Protein AF-0000000076350246 (afdb_homodimer)

Secondary structure (DSSP, 8-state):
-PPP-------------------PPPP--SSSGGG-HHHHHHHHHHHHHHHHHHHHH-BTTB-HHHHHTTGGGGIIIIISS-GGGHHHHHHHHHHHHHHHTT----STTSHHHHHHHHHHHTS-HHHHHHHHHHHHHHHHHT---------------------/-PPP-------------------PPPP--SSSGGG-HHHHHHHHHHHHHHHHHHHHH-BTTB-HHHHHTTGGGGIIIIISS-GGGHHHHHHHHHHHHHHHTT----STTSHHHHHHHHHHHTS-HHHHHHHHHHHHHHHHHT---------------------

pLDDT: mean 82.85, std 21.02, range [36.75, 98.69]

Radius of gyration: 28.9 Å; Cα contacts (8 Å, |Δi|>4): 377; chains: 2; bounding box: 87×103×102 Å

Organism: Streptomyces venezuelae (NCBI:txid54571)

Sequence (326 aa):
MPPPRWLPSHRRPPPPVTPVQAPPRPPGPNGFWLTDPDFRDRLHRATLTLLDIVEDCLNDEVPLTELLDGARDHAEHLLGIPSTYGILAEAEAAAQIVQAAGLDAGSPFGLAVAQGLAGIEQLPVEQQQQLVRGAARRYAVTAPSRSTNPPAAPARPAPRRSRMPPPRWLPSHRRPPPPVTPVQAPPRPPGPNGFWLTDPDFRDRLHRATLTLLDIVEDCLNDEVPLTELLDGARDHAEHLLGIPSTYGILAEAEAAAQIVQAAGLDAGSPFGLAVAQGLAGIEQLPVEQQQQLVRGAARRYAVTAPSRSTNPPAAPARPAPRRSR

Nearest PDB structures (foldseek):
  7cl8-assembly1_A  TM=2.845E-01  e=4.032E+00  Streptomyces avermitilis MA-4680 = NBRC 14893
  5msj-assembly4_Z  TM=1.979E-01  e=6.992E+00  Mus musculus

Solvent-accessible surface area (backbone atoms only — not comparable to full-atom values): 18766 Å² total; per-residue (Å²): 132,79,79,79,84,79,78,80,78,76,72,69,73,75,73,78,75,70,72,76,69,71,76,75,77,35,73,73,52,69,72,49,48,64,70,16,66,70,44,32,49,47,48,52,50,23,21,44,52,49,33,52,50,43,39,73,61,53,42,92,88,41,54,67,64,60,59,46,47,61,48,28,81,38,9,44,82,74,37,58,32,37,57,68,53,17,48,55,31,38,33,48,37,51,30,38,32,27,34,49,72,73,43,76,27,79,52,71,61,26,57,49,28,32,52,37,48,56,56,46,66,71,44,58,55,70,59,41,39,48,28,30,50,47,18,38,55,53,52,66,70,66,51,64,70,68,75,73,63,70,73,77,73,76,79,74,77,75,81,76,78,78,131,130,81,79,79,81,78,77,80,78,74,71,71,73,75,74,78,75,70,73,77,68,70,76,74,76,36,73,73,50,69,73,49,50,65,69,18,67,69,42,32,49,47,46,51,48,24,22,46,52,48,32,52,51,41,40,71,62,52,42,92,88,40,52,66,63,59,59,48,46,63,46,28,82,37,10,43,83,74,37,59,32,37,57,69,52,15,49,55,30,38,32,49,38,52,30,38,33,26,35,49,71,74,43,77,28,79,50,71,60,27,55,49,29,33,51,36,49,56,56,46,66,72,43,59,56,72,58,40,39,50,27,31,50,46,18,38,57,54,53,64,70,64,51,63,69,67,75,72,62,69,72,76,72,76,76,74,77,74,79,74,79,79,128

Foldseek 3Di:
DPDPDDDPPPPPDPDPPPPPPDPDFFDAADPDQVPRLVNLLLLLQLLLQLLVVLLVPQDPVAFSVNSLPCQLVCCRPRSVYHSVCSVVSSLVLLQLLLVLVVFHSPDSPDPSSVVSSVVLRPDHRVSSSVSSVSSSVVSVVVRPDPPVPPPDDPDDPPPPPDD/DDPDDPPPPPPPDPDPPPPPPDPDFQDAADPDQVPRLVNVLLLLQLLLQLLVVLLVPQDPVAFSVNSLPCQLVCCRPRSVYHSVCSVVSSLVLLQLLLVLVVFHSPDSPDPSSVVSSVVLRVDHRVVSSVSSVSSSVVSVVVRPPPPVPPPPDPDPDDPPPDD

Structure (mmCIF, N/CA/C/O backbone):
data_AF-0000000076350246-model_v1
#
loop_
_entity.id
_entity.type
_entity.pdbx_description
1 polymer 'Uncharacterized protein'
#
loop_
_atom_site.group_PDB
_atom_site.id
_atom_site.type_symbol
_atom_site.label_atom_id
_atom_site.label_alt_id
_atom_site.label_comp_id
_atom_site.label_asym_id
_atom_site.label_entity_id
_atom_site.label_seq_id
_atom_site.pdbx_PDB_ins_code
_atom_site.Cartn_x
_atom_site.Cartn_y
_atom_site.Cartn_z
_atom_site.occupancy
_atom_site.B_iso_or_equiv
_atom_site.auth_seq_id
_atom_site.auth_comp_id
_atom_site.auth_asym_id
_atom_site.auth_atom_id
_atom_site.pdbx_PDB_model_num
ATOM 1 N N . MET A 1 1 ? -15.258 -1.836 -83.5 1 37.75 1 MET A N 1
ATOM 2 C CA . MET A 1 1 ? -15.914 -1.108 -82.438 1 37.75 1 MET A CA 1
ATOM 3 C C . MET A 1 1 ? -15.055 -1.13 -81.188 1 37.75 1 MET A C 1
ATOM 5 O O . MET A 1 1 ? -14.594 -2.189 -80.75 1 37.75 1 MET A O 1
ATOM 9 N N . PRO A 1 2 ? -14.289 -0.026 -80.875 1 48.81 2 PRO A N 1
ATOM 10 C CA . PRO A 1 2 ? -13.281 -0.004 -79.812 1 48.81 2 PRO A CA 1
ATOM 11 C C . PRO A 1 2 ? -13.867 -0.273 -78.438 1 48.81 2 PRO A C 1
ATOM 13 O O . PRO A 1 2 ? -15.062 -0.044 -78.25 1 48.81 2 PRO A O 1
ATOM 16 N N . PRO A 1 3 ? -13.266 -1.25 -77.688 1 48.53 3 PRO A N 1
ATOM 17 C CA . PRO A 1 3 ? -13.828 -1.656 -76.438 1 48.53 3 PRO A CA 1
ATOM 18 C C . PRO A 1 3 ? -14.109 -0.47 -75.5 1 48.53 3 PRO A C 1
ATOM 20 O O . PRO A 1 3 ? -13.492 0.586 -75.625 1 48.53 3 PRO A O 1
ATOM 23 N N . PRO A 1 4 ? -15.352 -0.328 -74.938 1 42.03 4 PRO A N 1
ATOM 24 C CA . PRO A 1 4 ? -15.742 0.78 -74.062 1 42.03 4 PRO A CA 1
ATOM 25 C C . PRO A 1 4 ? -14.766 0.997 -72.875 1 42.03 4 PRO A C 1
ATOM 27 O O . PRO A 1 4 ? -14.062 0.067 -72.5 1 42.03 4 PRO A O 1
ATOM 30 N N . ARG A 1 5 ? -14.281 2.26 -72.688 1 41.31 5 ARG A N 1
ATOM 31 C CA . ARG A 1 5 ? -13.461 2.797 -71.625 1 41.31 5 ARG A CA 1
ATOM 32 C C . ARG A 1 5 ? -13.992 2.361 -70.25 1 41.31 5 ARG A C 1
ATOM 34 O O . ARG A 1 5 ? -15.172 2.551 -69.938 1 41.31 5 ARG A O 1
ATOM 41 N N . TRP A 1 6 ? -13.391 1.317 -69.562 1 36.75 6 TRP A N 1
ATOM 42 C CA . TRP A 1 6 ? -13.594 0.72 -68.25 1 36.75 6 TRP A CA 1
ATOM 43 C C . TRP A 1 6 ? -13.852 1.794 -67.188 1 36.75 6 TRP A C 1
ATOM 45 O O . TRP A 1 6 ? -13.328 2.908 -67.312 1 36.75 6 TRP A O 1
ATOM 55 N N . LEU A 1 7 ? -15.039 1.806 -66.438 1 45.5 7 LEU A N 1
ATOM 56 C CA . LEU A 1 7 ? -15.586 2.574 -65.312 1 45.5 7 LEU A CA 1
ATOM 57 C C . LEU A 1 7 ? -14.523 2.807 -64.25 1 45.5 7 LEU A C 1
ATOM 59 O O . LEU A 1 7 ? -13.805 1.88 -63.875 1 45.5 7 LEU A O 1
ATOM 63 N N . PRO A 1 8 ? -13.992 4.062 -64.062 1 43.34 8 PRO A N 1
ATOM 64 C CA . PRO A 1 8 ? -13.078 4.383 -62.938 1 43.34 8 PRO A CA 1
ATOM 65 C C . PRO A 1 8 ? -13.586 3.891 -61.594 1 43.34 8 PRO A C 1
ATOM 67 O O . PRO A 1 8 ? -14.781 4 -61.281 1 43.34 8 PRO A O 1
ATOM 70 N N . SER A 1 9 ? -13.211 2.676 -61.094 1 42.56 9 SER A N 1
ATOM 71 C CA . SER A 1 9 ? -13.469 2.25 -59.719 1 42.56 9 SER A CA 1
ATOM 72 C C . SER A 1 9 ? -13.172 3.369 -58.75 1 42.56 9 SER A C 1
ATOM 74 O O . SER A 1 9 ? -12.008 3.725 -58.531 1 42.56 9 SER A O 1
ATOM 76 N N . HIS A 1 10 ? -13.969 4.434 -58.656 1 42.75 10 HIS A N 1
ATOM 77 C CA . HIS A 1 10 ? -13.805 5.324 -57.5 1 42.75 10 HIS A CA 1
ATOM 78 C C . HIS A 1 10 ? -13.758 4.539 -56.188 1 42.75 10 HIS A C 1
ATOM 80 O O . HIS A 1 10 ? -14.781 4.07 -55.719 1 42.75 10 HIS A O 1
ATOM 86 N N . ARG A 1 11 ? -12.742 3.799 -55.969 1 47.12 11 ARG A N 1
ATOM 87 C CA . ARG A 1 11 ? -12.539 3.271 -54.625 1 47.12 11 ARG A CA 1
ATOM 88 C C . ARG A 1 11 ? -12.703 4.367 -53.562 1 47.12 11 ARG A C 1
ATOM 90 O O . ARG A 1 11 ? -11.953 5.344 -53.562 1 47.12 11 ARG A O 1
ATOM 97 N N . ARG A 1 12 ? -13.93 4.605 -53.125 1 49.94 12 ARG A N 1
ATOM 98 C CA . ARG A 1 12 ? -14.133 5.492 -52 1 49.94 12 ARG A CA 1
ATOM 99 C C . ARG A 1 12 ? -13.156 5.16 -50.875 1 49.94 12 ARG A C 1
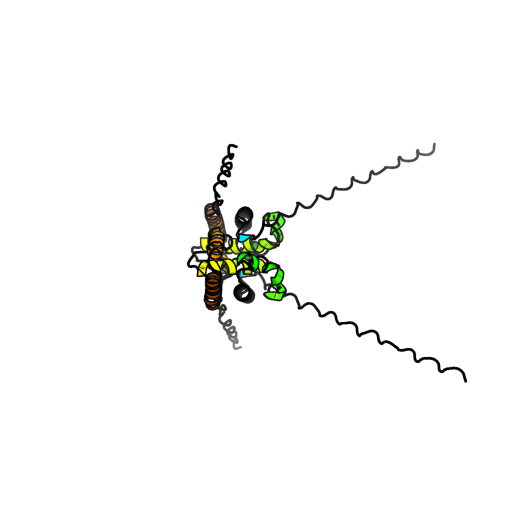ATOM 101 O O . ARG A 1 12 ? -12.969 3.988 -50.531 1 49.94 12 ARG A O 1
ATOM 108 N N . PRO A 1 13 ? -12.18 6.062 -50.594 1 54.38 13 PRO A N 1
ATOM 109 C CA . PRO A 1 13 ? -11.312 5.805 -49.438 1 54.38 13 PRO A CA 1
ATOM 110 C C . PRO A 1 13 ? -12.094 5.348 -48.188 1 54.38 13 PRO A C 1
ATOM 112 O O . PRO A 1 13 ? -13.258 5.715 -48.031 1 54.38 13 PRO A O 1
ATOM 115 N N . PRO A 1 14 ? -11.797 4.129 -47.656 1 58.03 14 PRO A N 1
ATOM 116 C CA . PRO A 1 14 ? -12.5 3.727 -46.406 1 58.03 14 PRO A CA 1
ATOM 117 C C . PRO A 1 14 ? -12.711 4.891 -45.469 1 58.03 14 PRO A C 1
ATOM 119 O O . PRO A 1 14 ? -11.938 5.855 -45.469 1 58.03 14 PRO A O 1
ATOM 122 N N . PRO A 1 15 ? -13.977 5.129 -45.062 1 57.47 15 PRO A N 1
ATOM 123 C CA . PRO A 1 15 ? -14.172 6.195 -44.062 1 57.47 15 PRO A CA 1
ATOM 124 C C . PRO A 1 15 ? -13.109 6.191 -42.969 1 57.47 15 PRO A C 1
ATOM 126 O O . PRO A 1 15 ? -12.539 5.141 -42.688 1 57.47 15 PRO A O 1
ATOM 129 N N . PRO A 1 16 ? -12.516 7.332 -42.688 1 52.81 16 PRO A N 1
ATOM 130 C CA . PRO A 1 16 ? -11.508 7.363 -41.625 1 52.81 16 PRO A CA 1
ATOM 131 C C . PRO A 1 16 ? -11.953 6.605 -40.375 1 52.81 16 PRO A C 1
ATOM 133 O O . PRO A 1 16 ? -13.141 6.617 -40.031 1 52.81 16 PRO A O 1
ATOM 136 N N . VAL A 1 17 ? -11.383 5.5 -40.125 1 53.88 17 VAL A N 1
ATOM 137 C CA . VAL A 1 17 ? -11.641 4.844 -38.844 1 53.88 17 VAL A CA 1
ATOM 138 C C . VAL A 1 17 ? -11.609 5.871 -37.719 1 53.88 17 VAL A C 1
ATOM 140 O O . VAL A 1 17 ? -10.68 6.684 -37.625 1 53.88 17 VAL A O 1
ATOM 143 N N . THR A 1 18 ? -12.711 6.367 -37.312 1 53.81 18 THR A N 1
ATOM 144 C CA . THR A 1 18 ? -12.742 7.18 -36.094 1 53.81 18 THR A CA 1
ATOM 145 C C . THR A 1 18 ? -11.812 6.605 -35.031 1 53.81 18 THR A C 1
ATOM 147 O O . THR A 1 18 ? -11.898 5.422 -34.719 1 53.81 18 THR A O 1
ATOM 150 N N . PRO A 1 19 ? -10.703 7.191 -34.812 1 53.06 19 PRO A N 1
ATOM 151 C CA . PRO A 1 19 ? -9.859 6.641 -33.75 1 53.06 19 PRO A CA 1
ATOM 152 C C . PRO A 1 19 ? -10.656 6.211 -32.531 1 53.06 19 PRO A C 1
ATOM 154 O O . PRO A 1 19 ? -11.523 6.949 -32.062 1 53.06 19 PRO A O 1
ATOM 157 N N . VAL A 1 20 ? -10.961 4.969 -32.438 1 54.38 20 VAL A N 1
ATOM 158 C CA . VAL A 1 20 ? -11.523 4.488 -31.188 1 54.38 20 VAL A CA 1
ATOM 159 C C . VAL A 1 20 ? -10.883 5.23 -30.016 1 54.38 20 VAL A C 1
ATOM 161 O O . VAL A 1 20 ? -9.664 5.16 -29.812 1 54.38 20 VAL A O 1
ATOM 164 N N . GLN A 1 21 ? -11.375 6.324 -29.688 1 53.91 21 GLN A N 1
ATOM 165 C CA . GLN A 1 21 ? -10.898 7.121 -28.562 1 53.91 21 GLN A CA 1
ATOM 166 C C . GLN A 1 21 ? -10.578 6.238 -27.359 1 53.91 21 GLN A C 1
ATOM 168 O O . GLN A 1 21 ? -11.375 5.375 -26.984 1 53.91 21 GLN A O 1
ATOM 173 N N . ALA A 1 22 ? -9.344 6.066 -27.094 1 61.62 22 ALA A N 1
ATOM 174 C CA . ALA A 1 22 ? -8.938 5.359 -25.891 1 61.62 22 ALA A CA 1
ATOM 175 C C . ALA A 1 22 ? -9.836 5.727 -24.703 1 61.62 22 ALA A C 1
ATOM 177 O O . ALA A 1 22 ? -10.328 6.852 -24.625 1 61.62 22 ALA A O 1
ATOM 178 N N . PRO A 1 23 ? -10.5 4.66 -24.156 1 67.31 23 PRO A N 1
ATOM 179 C CA . PRO A 1 23 ? -11.328 4.988 -23 1 67.31 23 PRO A CA 1
ATOM 180 C C . PRO A 1 23 ? -10.703 6.051 -22.094 1 67.31 23 PRO A C 1
ATOM 182 O O . PRO A 1 23 ? -9.477 6.125 -21.984 1 67.31 23 PRO A O 1
ATOM 185 N N . PRO A 1 24 ? -11.43 6.938 -21.781 1 77.25 24 PRO A N 1
ATOM 186 C CA . PRO A 1 24 ? -10.922 8.008 -20.922 1 77.25 24 PRO A CA 1
ATOM 187 C C . PRO A 1 24 ? -10.18 7.473 -19.688 1 77.25 24 PRO A C 1
ATOM 189 O O . PRO A 1 24 ? -10.523 6.402 -19.172 1 77.25 24 PRO A O 1
ATOM 192 N N . ARG A 1 25 ? -9.141 8.125 -19.391 1 87.62 25 ARG A N 1
ATOM 193 C CA . ARG A 1 25 ? -8.391 7.82 -18.188 1 87.62 25 ARG A CA 1
ATOM 194 C C . ARG A 1 25 ? -9.281 7.941 -16.953 1 87.62 25 ARG A C 1
ATOM 196 O O . ARG A 1 25 ? -10.07 8.883 -16.828 1 87.62 25 ARG A O 1
ATOM 203 N N . PRO A 1 26 ? -9.211 6.922 -16.094 1 92.69 26 PRO A N 1
ATOM 204 C CA . PRO A 1 26 ? -10.008 7.027 -14.867 1 92.69 26 PRO A CA 1
ATOM 205 C C . PRO A 1 26 ? -9.672 8.273 -14.047 1 92.69 26 PRO A C 1
ATOM 207 O O . PRO A 1 26 ? -8.508 8.664 -13.969 1 92.69 26 PRO A O 1
ATOM 210 N N . PRO A 1 27 ? -10.672 8.859 -13.539 1 91.88 27 PRO A N 1
ATOM 211 C CA . PRO A 1 27 ? -10.438 10.078 -12.766 1 91.88 27 PRO A CA 1
ATOM 212 C C . PRO A 1 27 ? -9.594 9.836 -11.516 1 91.88 27 PRO A C 1
ATOM 214 O O . PRO A 1 27 ? -9.656 8.75 -10.922 1 91.88 27 PRO A O 1
ATOM 217 N N . GLY A 1 28 ? -8.805 10.812 -11.18 1 94.88 28 GLY A N 1
ATOM 218 C CA . GLY A 1 28 ? -8.039 10.766 -9.945 1 94.88 28 GLY A CA 1
ATOM 219 C C . GLY A 1 28 ? -8.875 11.086 -8.719 1 94.88 28 GLY A C 1
ATOM 220 O O . GLY A 1 28 ? -10.078 11.32 -8.828 1 94.88 28 GLY A O 1
ATOM 221 N N . PRO A 1 29 ? -8.242 10.977 -7.594 1 96.31 29 PRO A N 1
ATOM 222 C CA . PRO A 1 29 ? -8.945 11.289 -6.344 1 96.31 29 PRO A CA 1
ATOM 223 C C . PRO A 1 29 ? -9.289 12.773 -6.215 1 96.31 29 PRO A C 1
ATOM 225 O O . PRO A 1 29 ? -8.641 13.609 -6.844 1 96.31 29 PRO A O 1
ATOM 228 N N . ASN A 1 30 ? -10.359 12.992 -5.465 1 94.88 30 ASN A N 1
ATOM 229 C CA . ASN A 1 30 ? -10.641 14.359 -5.023 1 94.88 30 ASN A CA 1
ATOM 230 C C . ASN A 1 30 ? -9.867 14.703 -3.756 1 94.88 30 ASN A C 1
ATOM 232 O O . ASN A 1 30 ? -10.164 14.188 -2.678 1 94.88 30 ASN A O 1
ATOM 236 N N . GLY A 1 31 ? -8.859 15.547 -3.859 1 93.88 31 GLY A N 1
ATOM 237 C CA . GLY A 1 31 ? -8 15.82 -2.721 1 93.88 31 GLY A CA 1
ATOM 238 C C . GLY A 1 31 ? -7.039 14.688 -2.414 1 93.88 31 GLY A C 1
ATOM 239 O O . GLY A 1 31 ? -6.535 14.031 -3.326 1 93.88 31 GLY A O 1
ATOM 240 N N . PHE A 1 32 ? -6.812 14.609 -1.118 1 95.62 32 PHE A N 1
ATOM 241 C CA . PHE A 1 32 ? -5.93 13.539 -0.674 1 95.62 32 PHE A CA 1
ATOM 242 C C . PHE A 1 32 ? -6.582 12.18 -0.873 1 95.62 32 PHE A C 1
ATOM 244 O O . PHE A 1 32 ? -7.691 11.945 -0.394 1 95.62 32 PHE A O 1
ATOM 251 N N . TRP A 1 33 ? -5.867 11.32 -1.572 1 96.38 33 TRP A N 1
ATOM 252 C CA . TRP A 1 33 ? -6.465 10.086 -2.074 1 96.38 33 TRP A CA 1
ATOM 253 C C . TRP A 1 33 ? -6.949 9.211 -0.923 1 96.38 33 TRP A C 1
ATOM 255 O O . TRP A 1 33 ? -7.992 8.562 -1.026 1 96.38 33 TRP A O 1
ATOM 265 N N . LEU A 1 34 ? -6.266 9.18 0.205 1 95.69 34 LEU A N 1
ATOM 266 C CA . LEU A 1 34 ? -6.594 8.305 1.329 1 95.69 34 LEU A CA 1
ATOM 267 C C . LEU A 1 34 ? -7.867 8.773 2.027 1 95.69 34 LEU A C 1
ATOM 269 O O . LEU A 1 34 ? -8.555 7.984 2.678 1 95.69 34 LEU A O 1
ATOM 273 N N . THR A 1 35 ? -8.195 10.039 1.901 1 93.88 35 THR A N 1
ATOM 274 C CA . THR A 1 35 ? -9.359 10.555 2.613 1 93.88 35 THR A CA 1
ATOM 275 C C . THR A 1 35 ? -10.539 10.742 1.661 1 93.88 35 THR A C 1
ATOM 277 O O . THR A 1 35 ? -11.602 11.203 2.068 1 93.88 35 THR A O 1
ATOM 280 N N . ASP A 1 36 ? -10.367 10.438 0.422 1 95 36 ASP A N 1
ATOM 281 C CA . ASP A 1 36 ? -11.453 10.438 -0.55 1 95 36 ASP A CA 1
ATOM 282 C C . ASP A 1 36 ? -12.219 9.117 -0.518 1 95 36 ASP A C 1
ATOM 284 O O . ASP A 1 36 ? -11.727 8.094 -1.011 1 95 36 ASP A O 1
ATOM 288 N N . PRO A 1 37 ? -13.398 9.125 0.038 1 94 37 PRO A N 1
ATOM 289 C CA . PRO A 1 37 ? -14.102 7.855 0.225 1 94 37 PRO A CA 1
ATOM 290 C C . PRO A 1 37 ? -14.43 7.164 -1.097 1 94 37 PRO A C 1
ATOM 292 O O . PRO A 1 37 ? -14.344 5.938 -1.193 1 94 37 PRO A O 1
ATOM 295 N N . ASP A 1 38 ? -14.773 7.988 -2.092 1 94.12 38 ASP A N 1
ATOM 296 C CA . ASP A 1 38 ? -15.094 7.395 -3.385 1 94.12 38 ASP A CA 1
ATOM 297 C C . ASP A 1 38 ? -13.867 6.734 -4.008 1 94.12 38 ASP A C 1
ATOM 299 O O . ASP A 1 38 ? -13.969 5.668 -4.617 1 94.12 38 ASP A O 1
ATOM 303 N N . PHE A 1 39 ? -12.812 7.359 -3.869 1 96.44 39 PHE A N 1
ATOM 304 C CA . PHE A 1 39 ? -11.594 6.812 -4.461 1 96.44 39 PHE A CA 1
ATOM 305 C C . PHE A 1 39 ? -11.141 5.562 -3.715 1 96.44 39 PHE A C 1
ATOM 307 O O . PHE A 1 39 ? -10.688 4.598 -4.332 1 96.44 39 PHE A O 1
ATOM 314 N N . ARG A 1 40 ? -11.195 5.551 -2.406 1 95.81 40 ARG A N 1
ATOM 315 C CA . ARG A 1 40 ? -10.875 4.352 -1.637 1 95.81 40 ARG A CA 1
ATOM 316 C C . ARG A 1 40 ? -11.758 3.18 -2.049 1 95.81 40 ARG A C 1
ATOM 318 O O . ARG A 1 40 ? -11.289 2.045 -2.143 1 95.81 40 ARG A O 1
ATOM 325 N N . ASP A 1 41 ? -12.992 3.482 -2.305 1 94.44 41 ASP A N 1
ATOM 326 C CA . ASP A 1 41 ? -13.906 2.449 -2.789 1 94.44 41 ASP A CA 1
ATOM 327 C C . ASP A 1 41 ? -13.438 1.895 -4.133 1 94.44 41 ASP A C 1
ATOM 329 O O . ASP A 1 41 ? -13.539 0.691 -4.383 1 94.44 41 ASP A O 1
ATOM 333 N N . ARG A 1 42 ? -13.023 2.787 -4.965 1 95.81 42 ARG A N 1
ATOM 334 C CA . ARG A 1 42 ? -12.523 2.344 -6.262 1 95.81 42 ARG A CA 1
ATOM 335 C C . ARG A 1 42 ? -11.273 1.479 -6.102 1 95.81 42 ARG A C 1
ATOM 337 O O . ARG A 1 42 ? -11.109 0.489 -6.816 1 95.81 42 ARG A O 1
ATOM 344 N N . LEU A 1 43 ? -10.445 1.854 -5.176 1 97 43 LEU A N 1
ATOM 345 C CA . LEU A 1 43 ? -9.266 1.04 -4.902 1 97 43 LEU A CA 1
ATOM 346 C C . LEU A 1 43 ? -9.664 -0.34 -4.387 1 97 43 LEU A C 1
ATOM 348 O O . LEU A 1 43 ? -9.055 -1.345 -4.762 1 97 43 LEU A O 1
ATOM 352 N N . HIS A 1 44 ? -10.648 -0.363 -3.559 1 96.5 44 HIS A N 1
ATOM 353 C CA . HIS A 1 44 ? -11.164 -1.628 -3.047 1 96.5 44 HIS A CA 1
ATOM 354 C C . HIS A 1 44 ? -11.688 -2.508 -4.176 1 96.5 44 HIS A C 1
ATOM 356 O O . HIS A 1 44 ? -11.352 -3.689 -4.258 1 96.5 44 HIS A O 1
ATOM 362 N N . ARG A 1 45 ? -12.438 -1.907 -5.047 1 96.12 45 ARG A N 1
ATOM 363 C CA . ARG A 1 45 ? -12.984 -2.645 -6.184 1 96.12 45 ARG A CA 1
ATOM 364 C C . ARG A 1 45 ? -11.875 -3.119 -7.113 1 96.12 45 ARG A C 1
ATOM 366 O O . ARG A 1 45 ? -11.938 -4.23 -7.648 1 96.12 45 ARG A O 1
ATOM 373 N N . ALA A 1 46 ? -10.945 -2.252 -7.34 1 97.38 46 ALA A N 1
ATOM 374 C CA . ALA A 1 46 ? -9.797 -2.621 -8.164 1 97.38 46 ALA A CA 1
ATOM 375 C C . ALA A 1 46 ? -9.094 -3.857 -7.602 1 97.38 46 ALA A C 1
ATOM 377 O O . ALA A 1 46 ? -8.727 -4.762 -8.352 1 97.38 46 ALA A O 1
ATOM 378 N N . THR A 1 47 ? -8.898 -3.881 -6.262 1 97.88 47 THR A N 1
ATOM 379 C CA . THR A 1 47 ? -8.25 -5.012 -5.609 1 97.88 47 THR A CA 1
ATOM 380 C C . THR A 1 47 ? -9.078 -6.281 -5.777 1 97.88 47 THR A C 1
ATOM 382 O O . THR A 1 47 ? -8.531 -7.348 -6.078 1 97.88 47 THR A O 1
ATOM 385 N N . LEU A 1 48 ? -10.352 -6.172 -5.629 1 97.62 48 LEU A N 1
ATOM 386 C CA . LEU A 1 48 ? -11.242 -7.316 -5.82 1 97.62 48 LEU A CA 1
ATOM 387 C C . LEU A 1 48 ? -11.141 -7.844 -7.25 1 97.62 48 LEU A C 1
ATOM 389 O O . LEU A 1 48 ? -11.062 -9.055 -7.461 1 97.62 48 LEU A O 1
ATOM 393 N N . THR A 1 49 ? -11.18 -6.938 -8.172 1 98.06 49 THR A N 1
ATOM 394 C CA . THR A 1 49 ? -11.047 -7.312 -9.578 1 98.06 49 THR A CA 1
ATOM 395 C C . THR A 1 49 ? -9.734 -8.062 -9.812 1 98.06 49 THR A C 1
ATOM 397 O O . THR A 1 49 ? -9.711 -9.086 -10.5 1 98.06 49 THR A O 1
ATOM 400 N N . LEU A 1 50 ? -8.695 -7.559 -9.242 1 98.56 50 LEU A N 1
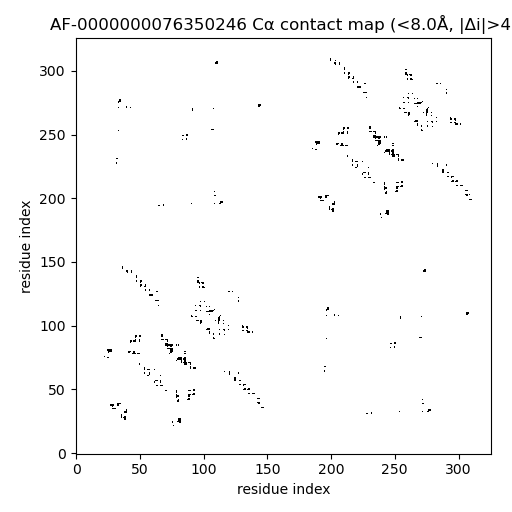ATOM 401 C CA . LEU A 1 50 ? -7.398 -8.211 -9.406 1 98.56 50 LEU A CA 1
ATOM 402 C C . LEU A 1 50 ? -7.418 -9.609 -8.812 1 98.56 50 LEU A C 1
ATOM 404 O O . LEU A 1 50 ? -6.922 -10.562 -9.43 1 98.56 50 LEU A O 1
ATOM 408 N N . LEU A 1 51 ? -7.953 -9.758 -7.609 1 98.38 51 LEU A N 1
ATOM 409 C CA . LEU A 1 51 ? -8.047 -11.078 -6.984 1 98.38 51 LEU A CA 1
ATOM 410 C C . LEU A 1 51 ? -8.82 -12.047 -7.875 1 98.38 51 LEU A C 1
ATOM 412 O O . LEU A 1 51 ? -8.422 -13.203 -8.031 1 98.38 51 LEU A O 1
ATOM 416 N N . ASP A 1 52 ? -9.875 -11.57 -8.523 1 97.69 52 ASP A N 1
ATOM 417 C CA . ASP A 1 52 ? -10.672 -12.406 -9.414 1 97.69 52 ASP A CA 1
ATOM 418 C C . ASP A 1 52 ? -9.867 -12.828 -10.641 1 97.69 52 ASP A C 1
ATOM 420 O O . ASP A 1 52 ? -9.914 -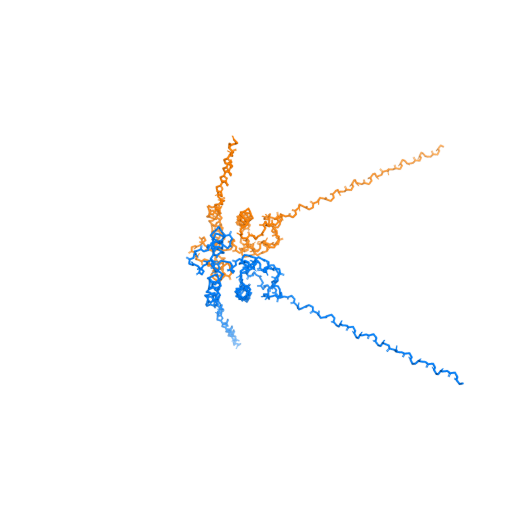13.992 -11.047 1 97.69 52 ASP A O 1
ATOM 424 N N . ILE A 1 53 ? -9.164 -11.938 -11.164 1 97.56 53 ILE A N 1
ATOM 425 C CA . ILE A 1 53 ? -8.344 -12.219 -12.336 1 97.56 53 ILE A CA 1
ATOM 426 C C . ILE A 1 53 ? -7.285 -13.266 -11.984 1 97.56 53 ILE A C 1
ATOM 428 O O . ILE A 1 53 ? -7.07 -14.219 -12.734 1 97.56 53 ILE A O 1
ATOM 432 N N . VAL A 1 54 ? -6.633 -13 -10.875 1 98.06 54 VAL A N 1
ATOM 433 C CA . VAL A 1 54 ? -5.582 -13.914 -10.438 1 98.06 54 VAL A CA 1
ATOM 434 C C . VAL A 1 54 ? -6.16 -15.312 -10.25 1 98.06 54 VAL A C 1
ATOM 436 O O . VAL A 1 54 ? -5.57 -16.297 -10.688 1 98.06 54 VAL A O 1
ATOM 439 N N . GLU A 1 55 ? -7.258 -15.383 -9.602 1 97 55 GLU A N 1
ATOM 440 C CA . GLU A 1 55 ? -7.898 -16.672 -9.391 1 97 55 GLU A CA 1
ATOM 441 C C . GLU A 1 55 ? -8.172 -17.375 -10.711 1 97 55 GLU A C 1
ATOM 443 O O . GLU A 1 55 ? -7.887 -18.578 -10.859 1 97 55 GLU A O 1
ATOM 448 N N . ASP A 1 56 ? -8.641 -16.703 -11.68 1 95.81 56 ASP A N 1
ATOM 449 C CA . ASP A 1 56 ? -9.047 -17.25 -12.969 1 95.81 56 ASP A CA 1
ATOM 450 C C . ASP A 1 56 ? -7.836 -17.688 -13.789 1 95.81 56 ASP A C 1
ATOM 452 O O . ASP A 1 56 ? -7.918 -18.625 -14.578 1 95.81 56 ASP A O 1
ATOM 456 N N . CYS A 1 57 ? -6.777 -17.031 -13.586 1 96.81 57 CYS A N 1
ATOM 457 C CA . CYS A 1 57 ? -5.637 -17.234 -14.477 1 96.81 57 CYS A CA 1
ATOM 458 C C . CYS A 1 57 ? -4.602 -18.156 -13.836 1 96.81 57 CYS A C 1
ATOM 460 O O . CYS A 1 57 ? -3.74 -18.688 -14.523 1 96.81 57 CYS A O 1
ATOM 462 N N . LEU A 1 58 ? -4.77 -18.25 -12.562 1 96.94 58 LEU A N 1
ATOM 463 C CA . LEU A 1 58 ? -3.795 -19.062 -11.836 1 96.94 58 LEU A CA 1
ATOM 464 C C . LEU A 1 58 ? -3.865 -20.516 -12.273 1 96.94 58 LEU A C 1
ATOM 466 O O . LEU A 1 58 ? -4.945 -21.109 -12.297 1 96.94 58 LEU A O 1
ATOM 470 N N . ASN A 1 59 ? -2.66 -21.047 -12.703 1 94.31 59 ASN A N 1
ATOM 471 C CA . ASN A 1 59 ? -2.521 -22.453 -13.062 1 94.31 59 ASN A CA 1
ATOM 472 C C . ASN A 1 59 ? -1.077 -22.938 -12.93 1 94.31 59 ASN A C 1
ATOM 474 O O . ASN A 1 59 ? -0.22 -22.188 -12.445 1 94.31 59 ASN A O 1
ATOM 478 N N . ASP A 1 60 ? -0.822 -24.109 -13.344 1 92.19 60 ASP A N 1
ATOM 479 C CA . ASP A 1 60 ? 0.489 -24.703 -13.133 1 92.19 60 ASP A CA 1
ATOM 480 C C . ASP A 1 60 ? 1.555 -24.031 -13.984 1 92.19 60 ASP A C 1
ATOM 482 O O . ASP A 1 60 ? 2.744 -24.078 -13.664 1 92.19 60 ASP A O 1
ATOM 486 N N . GLU A 1 61 ? 1.164 -23.359 -15 1 93.69 61 GLU A N 1
ATOM 487 C CA . GLU A 1 61 ? 2.115 -22.766 -15.938 1 93.69 61 GLU A CA 1
ATOM 488 C C . GLU A 1 61 ? 2.381 -21.297 -15.602 1 93.69 61 GLU A C 1
ATOM 490 O O . GLU A 1 61 ? 3.375 -20.719 -16.047 1 93.69 61 GLU A O 1
ATOM 495 N N . VAL A 1 62 ? 1.513 -20.688 -14.852 1 94.94 62 VAL A N 1
ATOM 496 C CA . VAL A 1 62 ? 1.644 -19.281 -14.516 1 94.94 62 VAL A CA 1
ATOM 497 C C . VAL A 1 62 ? 1.618 -19.109 -13 1 94.94 62 VAL A C 1
ATOM 499 O O . VAL A 1 62 ? 0.55 -19.125 -12.383 1 94.94 62 VAL A O 1
ATOM 502 N N . PRO A 1 63 ? 2.752 -18.828 -12.422 1 94.75 63 PRO A N 1
ATOM 503 C CA . PRO A 1 63 ? 2.832 -18.719 -10.961 1 94.75 63 PRO A CA 1
ATOM 504 C C . PRO A 1 63 ? 2.092 -17.5 -10.414 1 94.75 63 PRO A C 1
ATOM 506 O O . PRO A 1 63 ? 1.943 -16.5 -11.117 1 94.75 63 PRO A O 1
ATOM 509 N N . LEU A 1 64 ? 1.682 -17.594 -9.188 1 97.25 64 LEU A N 1
ATOM 510 C CA . LEU A 1 64 ? 0.924 -16.562 -8.477 1 97.25 64 LEU A CA 1
ATOM 511 C C . LEU A 1 64 ? 1.631 -15.219 -8.547 1 97.25 64 LEU A C 1
ATOM 513 O O . LEU A 1 64 ? 1.011 -14.203 -8.875 1 97.25 64 LEU A O 1
ATOM 517 N N . THR A 1 65 ? 2.936 -15.211 -8.32 1 96.25 65 THR A N 1
ATOM 518 C CA . THR A 1 65 ? 3.68 -13.953 -8.258 1 96.25 65 THR A CA 1
ATOM 519 C C . THR A 1 65 ? 3.777 -13.32 -9.641 1 96.25 65 THR A C 1
ATOM 521 O O . THR A 1 65 ? 3.812 -12.094 -9.758 1 96.25 65 THR A O 1
ATOM 524 N N . GLU A 1 66 ? 3.805 -14.094 -10.664 1 95.38 66 GLU A N 1
ATOM 525 C CA . GLU A 1 66 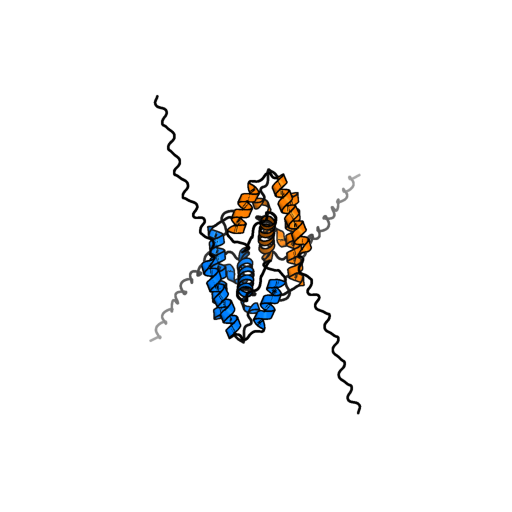? 3.805 -13.562 -12.023 1 95.38 66 GLU A CA 1
ATOM 526 C C . GLU A 1 66 ? 2.482 -12.875 -12.344 1 95.38 66 GLU A C 1
ATOM 528 O O . GLU A 1 66 ? 2.463 -11.836 -13.016 1 95.38 66 GLU A O 1
ATOM 533 N N . LEU A 1 67 ? 1.421 -13.43 -11.883 1 96.5 67 LEU A N 1
ATOM 534 C CA . LEU A 1 67 ? 0.102 -12.852 -12.117 1 96.5 67 LEU A CA 1
ATOM 535 C C . LEU A 1 67 ? -0.059 -11.547 -11.359 1 96.5 67 LEU A C 1
ATOM 537 O O . LEU A 1 67 ? -0.683 -10.602 -11.859 1 96.5 67 LEU A O 1
ATOM 541 N N . LEU A 1 68 ? 0.47 -11.523 -10.156 1 97.62 68 LEU A N 1
ATOM 542 C CA . LEU A 1 68 ? 0.397 -10.305 -9.359 1 97.62 68 LEU A CA 1
ATOM 543 C C . LEU A 1 68 ? 1.312 -9.227 -9.93 1 97.62 68 LEU A C 1
ATOM 545 O O . LEU A 1 68 ? 0.918 -8.062 -10.031 1 97.62 68 LEU A O 1
ATOM 549 N N . ASP A 1 69 ? 2.457 -9.758 -10.305 1 94.94 69 ASP A N 1
ATOM 550 C CA . ASP A 1 69 ? 3.457 -8.82 -10.805 1 94.94 69 ASP A CA 1
ATOM 551 C C . ASP A 1 69 ? 3.025 -8.211 -12.133 1 94.94 69 ASP A C 1
ATOM 553 O O . ASP A 1 69 ? 2.732 -8.938 -13.086 1 94.94 69 ASP A O 1
ATOM 557 N N . GLY A 1 70 ? 2.828 -6.992 -12.227 1 91.25 70 GLY A N 1
ATOM 558 C CA . GLY A 1 70 ? 2.506 -6.332 -13.477 1 91.25 70 GLY A CA 1
ATOM 559 C C . GLY A 1 70 ? 1.063 -5.871 -13.562 1 91.25 70 GLY A C 1
ATOM 560 O O . GLY A 1 70 ? 0.683 -5.168 -14.5 1 91.25 70 GLY A O 1
ATOM 561 N N . ALA A 1 71 ? 0.262 -6.344 -12.68 1 95.38 71 ALA A N 1
ATOM 562 C CA . ALA A 1 71 ? -1.126 -5.891 -12.656 1 95.38 71 ALA A CA 1
ATOM 563 C C . ALA A 1 71 ? -1.204 -4.367 -12.656 1 95.38 71 ALA A C 1
ATOM 565 O O . ALA A 1 71 ? -2.111 -3.787 -13.258 1 95.38 71 ALA A O 1
ATOM 566 N N . ARG A 1 72 ? -0.236 -3.764 -12.07 1 95.94 72 ARG A N 1
ATOM 567 C CA . ARG A 1 72 ? -0.214 -2.307 -11.984 1 95.94 72 ARG A CA 1
ATOM 568 C C . ARG A 1 72 ? -0.167 -1.677 -13.375 1 95.94 72 ARG A C 1
ATOM 570 O O . ARG A 1 72 ? -0.704 -0.587 -13.586 1 95.94 72 ARG A O 1
ATOM 577 N N . ASP A 1 73 ? 0.401 -2.301 -14.359 1 95 73 ASP A N 1
ATOM 578 C CA . ASP A 1 73 ? 0.568 -1.772 -15.711 1 95 73 ASP A CA 1
ATOM 579 C C . ASP A 1 73 ? -0.764 -1.743 -16.453 1 95 73 ASP A C 1
ATOM 581 O O . ASP A 1 73 ? -0.879 -1.106 -17.5 1 95 73 ASP A O 1
ATOM 585 N N . HIS A 1 74 ? -1.735 -2.373 -15.891 1 94.75 74 HIS A N 1
ATOM 586 C CA . HIS A 1 74 ? -3.055 -2.434 -16.516 1 94.75 74 HIS A CA 1
ATOM 587 C C . HIS A 1 74 ? -4.109 -1.777 -15.625 1 94.75 74 HIS A C 1
ATOM 589 O O . HIS A 1 74 ? -5.301 -2.066 -15.758 1 94.75 74 HIS A O 1
ATOM 595 N N . ALA A 1 75 ? -3.643 -0.955 -14.758 1 97.06 75 ALA A N 1
ATOM 596 C CA . ALA A 1 75 ? -4.508 -0.348 -13.75 1 97.06 75 ALA A CA 1
ATOM 597 C C . ALA A 1 75 ? -5.652 0.423 -14.398 1 97.06 75 ALA A C 1
ATOM 599 O O . ALA A 1 75 ? -6.812 0.271 -14.016 1 97.06 75 ALA A O 1
ATOM 600 N N . GLU A 1 76 ? -5.43 1.177 -15.414 1 96.44 76 GLU A N 1
ATOM 601 C CA . GLU A 1 76 ? -6.434 2.047 -16.016 1 96.44 76 GLU A CA 1
ATOM 602 C C . GLU A 1 76 ? -7.48 1.236 -16.781 1 96.44 76 GLU A C 1
ATOM 604 O O . GLU A 1 76 ? -8.68 1.442 -16.594 1 96.44 76 GLU A O 1
ATOM 609 N N . HIS A 1 77 ? -7.031 0.255 -17.5 1 93.12 77 HIS A N 1
ATOM 610 C CA . HIS A 1 77 ? -7.938 -0.461 -18.391 1 93.12 77 HIS A CA 1
ATOM 611 C C . HIS A 1 77 ? -8.594 -1.64 -17.688 1 93.12 77 HIS A C 1
ATOM 613 O O . HIS A 1 77 ? -9.773 -1.916 -17.891 1 93.12 77 HIS A O 1
ATOM 619 N N . LEU A 1 78 ? -7.855 -2.176 -16.812 1 93.81 78 LEU A N 1
ATOM 620 C CA . LEU A 1 78 ? -8.336 -3.418 -16.219 1 93.81 78 LEU A CA 1
ATOM 621 C C . LEU A 1 78 ? -8.938 -3.16 -14.836 1 93.81 78 LEU A C 1
ATOM 623 O O . LEU A 1 78 ? -9.93 -3.795 -14.461 1 93.81 78 LEU A O 1
ATOM 627 N N . LEU A 1 79 ? -8.383 -2.209 -14.141 1 96.44 79 LEU A N 1
ATOM 628 C CA . LEU A 1 79 ? -8.781 -2.045 -12.75 1 96.44 79 LEU A CA 1
ATOM 629 C C . LEU A 1 79 ? -9.586 -0.765 -12.562 1 96.44 79 LEU A C 1
ATOM 631 O O . LEU A 1 79 ? -10.164 -0.544 -11.492 1 96.44 79 LEU A O 1
ATOM 635 N N . GLY A 1 80 ? -9.562 0.134 -13.555 1 95.62 80 GLY A N 1
ATOM 636 C CA . GLY A 1 80 ? -10.406 1.321 -13.508 1 95.62 80 GLY A CA 1
ATOM 637 C C . GLY A 1 80 ? -9.867 2.396 -12.586 1 95.62 80 GLY A C 1
ATOM 638 O O . GLY A 1 80 ? -10.641 3.199 -12.047 1 95.62 80 GLY A O 1
ATOM 639 N N . ILE A 1 81 ? -8.594 2.346 -12.266 1 97.25 81 ILE A N 1
ATOM 640 C CA . ILE A 1 81 ? -7.965 3.359 -11.43 1 97.25 81 ILE A CA 1
ATOM 641 C C . ILE A 1 81 ? -6.758 3.955 -12.156 1 97.25 81 ILE A C 1
ATOM 643 O O . ILE A 1 81 ? -6.195 3.33 -13.055 1 97.25 81 ILE A O 1
ATOM 647 N N . PRO A 1 82 ? -6.391 5.215 -11.812 1 97.25 82 PRO A N 1
ATOM 648 C CA . PRO A 1 82 ? -5.203 5.793 -12.438 1 97.25 82 PRO A CA 1
ATOM 649 C C . PRO A 1 82 ? -3.953 4.938 -12.242 1 97.25 82 PRO A C 1
ATOM 651 O O . PRO A 1 82 ? -3.797 4.305 -11.188 1 97.25 82 PRO A O 1
ATOM 654 N N . SER A 1 83 ? -3.074 5.008 -13.211 1 96.56 83 SER A N 1
ATOM 655 C CA . SER A 1 83 ? -1.897 4.145 -13.258 1 96.56 83 SER A CA 1
ATOM 656 C C . SER A 1 83 ? -1.048 4.301 -12 1 96.56 83 SER A C 1
ATOM 658 O O . SER A 1 83 ? -0.469 3.33 -11.508 1 96.56 83 SER A O 1
ATOM 660 N N . THR A 1 84 ? -1.013 5.469 -11.414 1 96.12 84 THR A N 1
ATOM 661 C CA . THR A 1 84 ? -0.2 5.793 -10.25 1 96.12 84 THR A CA 1
ATOM 662 C C . THR A 1 84 ? -0.604 4.938 -9.055 1 96.12 84 THR A C 1
ATOM 664 O O . THR A 1 84 ? 0.215 4.664 -8.172 1 96.12 84 THR A O 1
ATOM 667 N N . TYR A 1 85 ? -1.774 4.422 -9.055 1 97.44 85 TYR A N 1
ATOM 668 C CA . TYR A 1 85 ? -2.311 3.787 -7.859 1 97.44 85 TYR A CA 1
ATOM 669 C C . TYR A 1 85 ? -2.41 2.277 -8.039 1 97.44 85 TYR A C 1
ATOM 671 O O . TYR A 1 85 ? -2.779 1.557 -7.109 1 97.44 85 TYR A O 1
ATOM 679 N N . GLY A 1 86 ? -2.049 1.808 -9.234 1 97.94 86 GLY A N 1
ATOM 680 C CA . GLY A 1 86 ? -2.162 0.386 -9.523 1 97.94 86 GLY A CA 1
ATOM 681 C C . GLY A 1 86 ? -1.356 -0.479 -8.57 1 97.94 86 GLY A C 1
ATOM 682 O O . GLY A 1 86 ? -1.783 -1.578 -8.211 1 97.94 86 GLY A O 1
ATOM 683 N N . ILE A 1 87 ? -0.213 0.017 -8.109 1 98.12 87 ILE A N 1
ATOM 684 C CA . ILE A 1 87 ? 0.698 -0.73 -7.25 1 98.12 87 ILE A CA 1
ATOM 685 C C . ILE A 1 87 ? 0.034 -0.993 -5.902 1 98.12 87 ILE A C 1
ATOM 687 O O . ILE A 1 87 ? 0.339 -1.985 -5.234 1 98.12 87 ILE A O 1
ATOM 691 N N . LEU A 1 88 ? -0.892 -0.168 -5.473 1 97.75 88 LEU A N 1
ATOM 692 C CA . LEU A 1 88 ? -1.612 -0.379 -4.223 1 97.75 88 LEU A CA 1
ATOM 693 C C . LEU A 1 88 ? -2.496 -1.619 -4.309 1 97.75 88 LEU A C 1
ATOM 695 O O . LEU A 1 88 ? -2.58 -2.393 -3.352 1 97.75 88 LEU A O 1
ATOM 699 N N . ALA A 1 89 ? -3.148 -1.747 -5.449 1 97.5 89 ALA A N 1
ATOM 700 C CA . ALA A 1 89 ? -3.988 -2.928 -5.637 1 97.5 89 ALA A CA 1
ATOM 701 C C . ALA A 1 89 ? -3.154 -4.203 -5.609 1 97.5 89 ALA A C 1
ATOM 703 O O . ALA A 1 89 ? -3.564 -5.211 -5.027 1 97.5 89 ALA A O 1
ATOM 704 N N . GLU A 1 90 ? -1.973 -4.141 -6.223 1 97.94 90 GLU A N 1
ATOM 705 C CA . GLU A 1 90 ? -1.067 -5.285 -6.211 1 97.94 90 GLU A CA 1
ATOM 706 C C . GLU A 1 90 ? -0.654 -5.648 -4.785 1 97.94 90 GLU A C 1
ATOM 708 O O . GLU A 1 90 ? -0.733 -6.812 -4.387 1 97.94 90 GLU A O 1
ATOM 713 N N . ALA A 1 91 ? -0.2 -4.648 -4.07 1 97.75 91 ALA A N 1
ATOM 714 C CA . ALA A 1 91 ? 0.247 -4.859 -2.697 1 97.75 91 ALA A CA 1
ATOM 715 C C . ALA A 1 91 ? -0.882 -5.41 -1.831 1 97.75 91 ALA A C 1
ATOM 717 O O . ALA A 1 91 ? -0.678 -6.344 -1.054 1 97.75 91 ALA A O 1
ATOM 718 N N . GLU A 1 92 ? -2.02 -4.82 -1.983 1 97.19 92 GLU A N 1
ATOM 719 C CA . GLU A 1 92 ? -3.156 -5.223 -1.162 1 97.19 92 GLU A CA 1
ATOM 720 C C . GLU A 1 92 ? -3.621 -6.633 -1.515 1 97.19 92 GLU A C 1
ATOM 722 O O . GLU A 1 92 ? -3.93 -7.434 -0.628 1 97.19 92 GLU A O 1
ATOM 727 N N . ALA A 1 93 ? -3.723 -6.922 -2.777 1 98.06 93 ALA A N 1
ATOM 728 C CA . ALA A 1 93 ? -4.094 -8.273 -3.18 1 98.06 93 ALA A CA 1
ATOM 729 C C . ALA A 1 93 ? -3.131 -9.305 -2.592 1 98.06 93 ALA A C 1
ATOM 731 O O . ALA A 1 93 ? -3.562 -10.328 -2.055 1 98.06 93 ALA A O 1
ATOM 732 N N . ALA A 1 94 ? -1.837 -9.023 -2.678 1 98.25 94 ALA A N 1
ATOM 733 C CA . ALA A 1 94 ? -0.831 -9.922 -2.117 1 98.25 94 ALA A CA 1
ATOM 734 C C . ALA A 1 94 ? -1.051 -10.125 -0.621 1 98.25 94 ALA A C 1
ATOM 736 O O . ALA A 1 94 ? -1.045 -11.258 -0.135 1 98.25 94 ALA A O 1
ATOM 737 N N . ALA A 1 95 ? -1.243 -9.062 0.087 1 96.88 95 ALA A N 1
ATOM 738 C CA . ALA A 1 95 ? -1.458 -9.125 1.53 1 96.88 95 ALA A CA 1
ATOM 739 C C . ALA A 1 95 ? -2.697 -9.953 1.862 1 96.88 95 ALA A 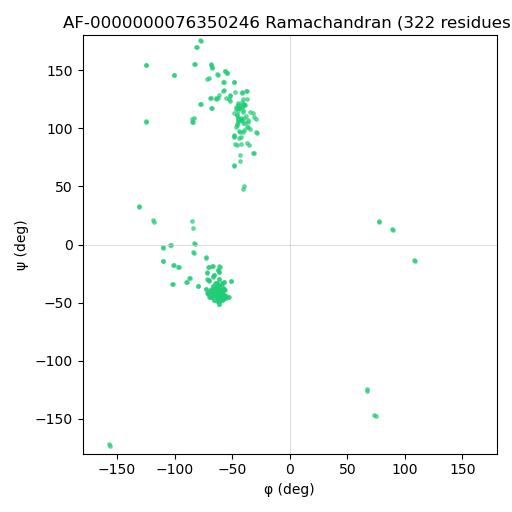C 1
ATOM 741 O O . ALA A 1 95 ? -2.68 -10.758 2.795 1 96.88 95 ALA A O 1
ATOM 742 N N . GLN A 1 96 ? -3.742 -9.766 1.103 1 96.75 96 GLN A N 1
ATOM 743 C CA . GLN A 1 96 ? -4.992 -10.469 1.36 1 96.75 96 GLN A CA 1
ATOM 744 C C . GLN A 1 96 ? -4.84 -11.969 1.115 1 96.75 96 GLN A C 1
ATOM 746 O O . GLN A 1 96 ? -5.422 -12.781 1.836 1 96.75 96 GLN A O 1
ATOM 751 N N . ILE A 1 97 ? -4.141 -12.32 0.112 1 98.12 97 ILE A N 1
ATOM 752 C CA . ILE A 1 97 ? -3.912 -13.734 -0.182 1 98.12 97 ILE A CA 1
ATOM 753 C C . ILE A 1 97 ? -3.133 -14.375 0.962 1 98.12 97 ILE A C 1
ATOM 755 O O . ILE A 1 97 ? -3.477 -15.469 1.417 1 98.12 97 ILE A O 1
ATOM 759 N N . VAL A 1 98 ? -2.111 -13.688 1.45 1 97.5 98 VAL A N 1
ATOM 760 C CA . VAL A 1 98 ? -1.312 -14.188 2.564 1 97.5 98 VAL A CA 1
ATOM 761 C C . VAL A 1 98 ? -2.182 -14.305 3.812 1 97.5 98 VAL A C 1
ATOM 763 O O . VAL A 1 98 ? -2.1 -15.297 4.543 1 97.5 98 VAL A O 1
ATOM 766 N N . GLN A 1 99 ? -3.025 -13.383 4.016 1 95.88 99 GLN A N 1
ATOM 767 C CA . GLN A 1 99 ? -3.916 -13.414 5.172 1 95.88 99 GLN A CA 1
ATOM 768 C C . GLN A 1 99 ? -4.902 -14.57 5.078 1 95.88 99 GLN A C 1
ATOM 770 O O . GLN A 1 99 ? -5.273 -15.164 6.094 1 95.88 99 GLN A O 1
ATOM 775 N N . ALA A 1 100 ? -5.332 -14.852 3.885 1 96.19 100 ALA A N 1
ATOM 776 C CA . ALA A 1 100 ? -6.246 -15.977 3.693 1 96.19 100 ALA A CA 1
ATOM 777 C C . ALA A 1 100 ? -5.598 -17.297 4.113 1 96.19 100 ALA A C 1
ATOM 779 O O . ALA A 1 100 ? -6.293 -18.266 4.41 1 96.19 100 ALA A O 1
ATOM 780 N N . ALA A 1 101 ? -4.309 -17.312 4.09 1 96.5 101 ALA A N 1
ATOM 781 C CA . ALA A 1 101 ? -3.57 -18.484 4.547 1 96.5 101 ALA A CA 1
ATOM 782 C C . ALA A 1 101 ? -3.418 -18.484 6.066 1 96.5 101 ALA A C 1
ATOM 784 O O . ALA A 1 101 ? -2.756 -19.359 6.633 1 96.5 101 ALA A O 1
ATOM 785 N N . GLY A 1 102 ? -3.975 -17.453 6.785 1 94.38 102 GLY A N 1
ATOM 786 C CA . GLY A 1 102 ? -3.955 -17.391 8.242 1 94.38 102 GLY A CA 1
ATOM 787 C C . GLY A 1 102 ? -2.727 -16.688 8.789 1 94.38 102 GLY A C 1
ATOM 788 O O . GLY A 1 102 ? -2.418 -16.812 9.977 1 94.38 102 GLY A O 1
ATOM 789 N N . LEU A 1 103 ? -2.004 -16.016 7.918 1 92.31 103 LEU A N 1
ATOM 790 C CA . LEU A 1 103 ? -0.788 -15.312 8.32 1 92.31 103 LEU A CA 1
ATOM 791 C C . LEU A 1 103 ? -1.049 -13.82 8.484 1 92.31 103 LEU A C 1
ATOM 793 O O . LEU A 1 103 ? -1.876 -13.25 7.773 1 92.31 103 LEU A O 1
ATOM 797 N N . ASP A 1 104 ? -0.383 -13.25 9.414 1 88.56 104 ASP A N 1
ATOM 798 C CA . ASP A 1 104 ? -0.428 -11.797 9.547 1 88.56 104 ASP A CA 1
ATOM 799 C C . ASP A 1 104 ? 0.459 -11.125 8.5 1 88.56 104 ASP A C 1
ATOM 801 O O . ASP A 1 104 ? 1.68 -11.297 8.508 1 88.56 104 ASP A O 1
ATOM 805 N N . ALA A 1 105 ? -0.073 -10.328 7.711 1 85.94 105 ALA A N 1
ATOM 806 C CA . ALA A 1 105 ? 0.668 -9.719 6.609 1 85.94 105 ALA A CA 1
ATOM 807 C C . ALA A 1 105 ? 1.511 -8.547 7.102 1 85.94 105 ALA A C 1
ATOM 809 O O . ALA A 1 105 ? 2.625 -8.328 6.621 1 85.94 105 ALA A O 1
ATOM 810 N N . GLY A 1 106 ? 0.937 -7.793 8.117 1 86.38 106 GLY A N 1
ATOM 811 C CA . GLY A 1 106 ? 1.65 -6.613 8.586 1 86.38 106 GLY A CA 1
ATOM 812 C C . GLY A 1 106 ? 1.729 -5.512 7.539 1 86.38 106 GLY A C 1
ATOM 813 O O . GLY A 1 106 ? 0.709 -5.117 6.973 1 86.38 106 GLY A O 1
ATOM 814 N N . SER A 1 107 ? 3.01 -5.055 7.258 1 90 107 SER A N 1
ATOM 815 C CA . SER A 1 107 ? 3.258 -4.043 6.238 1 90 107 SER A CA 1
ATOM 816 C C . SER A 1 107 ? 3.031 -4.598 4.836 1 90 107 SER A C 1
ATOM 818 O O . SER A 1 107 ? 3.41 -5.734 4.547 1 90 107 SER A O 1
ATOM 820 N N . PRO A 1 108 ? 2.486 -3.795 3.928 1 90.38 108 PRO A N 1
ATOM 821 C CA . PRO A 1 108 ? 2.176 -4.254 2.572 1 90.38 108 PRO A CA 1
ATOM 822 C C . PRO A 1 108 ? 3.414 -4.719 1.809 1 90.38 108 PRO A C 1
ATOM 824 O O . PRO A 1 108 ? 3.295 -5.398 0.786 1 90.38 108 PRO A O 1
ATOM 827 N N . PHE A 1 109 ? 4.57 -4.344 2.213 1 92.44 109 PHE A N 1
ATOM 828 C CA . PHE A 1 109 ? 5.789 -4.809 1.562 1 92.44 109 PHE A CA 1
ATOM 829 C C . PHE A 1 109 ? 6.789 -5.316 2.59 1 92.44 109 PHE A C 1
ATOM 831 O O . PHE A 1 109 ? 8 -5.168 2.412 1 92.44 109 PHE A O 1
ATOM 838 N N . GLY A 1 110 ? 6.172 -5.879 3.65 1 91.25 110 GLY A N 1
ATOM 839 C CA . GLY A 1 110 ? 6.996 -6.484 4.684 1 91.25 110 GLY A CA 1
ATOM 840 C C . GLY A 1 110 ? 7.465 -7.883 4.332 1 91.25 110 GLY A C 1
ATOM 841 O O . GLY A 1 110 ? 6.992 -8.477 3.359 1 91.25 110 GLY A O 1
ATOM 842 N N . LEU A 1 111 ? 8.336 -8.328 5.125 1 91.81 111 LEU A N 1
ATOM 843 C CA . LEU A 1 111 ? 8.914 -9.656 4.934 1 91.81 111 LEU A CA 1
ATOM 844 C C . LEU A 1 111 ? 7.852 -10.734 5.059 1 91.81 111 LEU A C 1
ATOM 846 O O . LEU A 1 111 ? 7.902 -11.75 4.359 1 91.81 111 LEU A O 1
ATOM 850 N N . ALA A 1 112 ? 6.895 -10.516 5.891 1 92.88 112 ALA A N 1
ATOM 851 C CA . ALA A 1 112 ? 5.844 -11.5 6.129 1 92.88 112 ALA A CA 1
ATOM 852 C C . ALA A 1 112 ? 5.059 -11.789 4.852 1 92.88 112 ALA A C 1
ATOM 854 O O . ALA A 1 112 ? 4.746 -12.945 4.555 1 92.88 112 ALA A O 1
ATOM 855 N N . VAL A 1 113 ? 4.785 -10.789 4.09 1 96.06 113 VAL A N 1
ATOM 856 C CA . VAL A 1 113 ? 4.035 -10.969 2.852 1 96.06 113 VAL A CA 1
ATOM 857 C C . VAL A 1 113 ? 4.891 -11.719 1.835 1 96.06 113 VAL A C 1
ATOM 859 O O . VAL A 1 113 ? 4.422 -12.664 1.192 1 96.06 113 VAL A O 1
ATOM 862 N N . ALA A 1 114 ? 6.125 -11.32 1.708 1 95.06 114 ALA A N 1
ATOM 863 C CA . ALA A 1 114 ? 7.039 -11.969 0.775 1 95.06 114 ALA A CA 1
ATOM 864 C C . ALA A 1 114 ? 7.168 -13.461 1.084 1 95.06 114 ALA A C 1
ATOM 866 O O . ALA A 1 114 ? 7.027 -14.297 0.192 1 95.06 114 ALA A O 1
ATOM 867 N N . GLN A 1 115 ? 7.367 -13.75 2.342 1 94.88 115 GLN A N 1
ATOM 868 C CA . GLN A 1 115 ? 7.535 -15.141 2.756 1 94.88 115 GLN A CA 1
ATOM 869 C C . GLN A 1 115 ? 6.23 -15.914 2.615 1 94.88 115 GLN A C 1
ATOM 871 O O . GLN A 1 115 ? 6.238 -17.094 2.232 1 94.88 115 GLN A O 1
ATOM 876 N N . GLY A 1 116 ? 5.164 -15.258 2.963 1 96.75 116 GLY A N 1
ATOM 877 C CA . GLY A 1 116 ? 3.865 -15.891 2.789 1 96.75 116 GLY A CA 1
ATOM 878 C C . GLY A 1 116 ? 3.578 -16.281 1.351 1 96.75 116 GLY A C 1
ATOM 879 O O . GLY A 1 116 ? 3.123 -17.391 1.081 1 96.75 116 GLY A O 1
ATOM 880 N N . LEU A 1 117 ? 3.865 -15.375 0.458 1 97.19 117 LEU A N 1
ATOM 881 C CA . LEU A 1 117 ? 3.652 -15.656 -0.957 1 97.19 117 LEU A CA 1
ATOM 882 C C . LEU A 1 117 ? 4.527 -16.812 -1.416 1 97.19 117 LEU A C 1
ATOM 884 O O . LEU A 1 117 ? 4.074 -17.688 -2.162 1 97.19 117 LEU A O 1
ATOM 888 N N . ALA A 1 118 ? 5.781 -16.781 -0.995 1 94.69 118 ALA A N 1
ATOM 889 C CA . ALA A 1 118 ? 6.695 -17.859 -1.343 1 94.69 118 ALA A CA 1
ATOM 890 C C . ALA A 1 118 ? 6.172 -19.203 -0.841 1 94.69 118 ALA A C 1
ATOM 892 O O . ALA A 1 118 ? 6.238 -20.203 -1.553 1 94.69 118 ALA A O 1
ATOM 893 N N . GLY A 1 119 ? 5.668 -19.203 0.354 1 96.19 119 GLY A N 1
ATOM 894 C CA . GLY A 1 119 ? 5.082 -20.406 0.905 1 96.19 119 GLY A CA 1
ATOM 895 C C . GLY A 1 119 ? 3.857 -20.891 0.146 1 96.19 119 GLY A C 1
ATOM 896 O O . GLY A 1 119 ? 3.699 -22.078 -0.108 1 96.19 119 GLY A O 1
ATOM 897 N N . ILE A 1 120 ? 3.025 -19.984 -0.195 1 97.5 120 ILE A N 1
ATOM 898 C CA . ILE A 1 120 ? 1.792 -20.297 -0.908 1 97.5 120 ILE A CA 1
ATOM 899 C C . ILE A 1 120 ? 2.123 -20.875 -2.287 1 97.5 120 ILE A C 1
ATOM 901 O O . ILE A 1 120 ? 1.466 -21.797 -2.76 1 97.5 120 ILE A O 1
ATOM 905 N N . GLU A 1 121 ? 3.123 -20.375 -2.9 1 95.88 121 GLU A N 1
ATOM 906 C CA . GLU A 1 121 ? 3.492 -20.812 -4.246 1 95.88 121 GLU A CA 1
ATOM 907 C C . GLU A 1 121 ? 3.988 -22.25 -4.242 1 95.88 121 GLU A C 1
ATOM 909 O O . GLU A 1 121 ? 4.066 -22.891 -5.293 1 95.88 121 GLU A O 1
ATOM 914 N N . GLN A 1 122 ? 4.367 -22.75 -3.09 1 95.94 122 GLN A N 1
ATOM 915 C CA . GLN A 1 122 ? 4.844 -24.125 -2.988 1 95.94 122 GLN A CA 1
ATOM 916 C C . GLN A 1 122 ? 3.682 -25.094 -2.865 1 95.94 122 GLN A C 1
ATOM 918 O O . GLN A 1 122 ? 3.873 -26.312 -2.959 1 95.94 122 GLN A O 1
ATOM 923 N N . LEU A 1 123 ? 2.518 -24.625 -2.719 1 97.38 123 LEU A N 1
ATOM 924 C CA . LEU A 1 123 ? 1.329 -25.453 -2.6 1 97.38 123 LEU A CA 1
ATOM 925 C C . LEU A 1 123 ? 0.829 -25.891 -3.973 1 97.38 123 LEU A C 1
ATOM 927 O O . LEU A 1 123 ? 1.132 -25.25 -4.98 1 97.38 123 LEU A O 1
ATOM 931 N N . PRO A 1 124 ? 0.092 -27.031 -3.992 1 97.25 124 PRO A N 1
ATOM 932 C CA . PRO A 1 124 ? -0.594 -27.359 -5.246 1 97.25 124 PRO A CA 1
ATOM 933 C C . PRO A 1 124 ? -1.488 -26.219 -5.738 1 97.25 124 PRO A C 1
ATOM 935 O O . PRO A 1 124 ? -2.074 -25.5 -4.93 1 97.25 124 PRO A O 1
ATOM 938 N N . VAL A 1 125 ? -1.603 -26.094 -7.043 1 97.12 125 VAL A N 1
ATOM 939 C CA . VAL A 1 125 ? -2.273 -24.953 -7.66 1 97.12 125 VAL A CA 1
ATOM 940 C C . VAL A 1 125 ? -3.711 -24.859 -7.152 1 97.12 125 VAL A C 1
ATOM 942 O O . VAL A 1 125 ? -4.246 -23.766 -6.973 1 97.12 125 VAL A O 1
ATOM 945 N N . GLU A 1 126 ? -4.391 -26.016 -6.941 1 96.94 126 GLU A N 1
ATOM 946 C CA . GLU A 1 126 ? -5.77 -26 -6.469 1 96.94 126 GLU A CA 1
ATOM 947 C C . GLU A 1 126 ? -5.883 -25.344 -5.102 1 96.94 126 GLU A C 1
ATOM 949 O O . GLU A 1 126 ? -6.852 -24.625 -4.828 1 96.94 126 GLU A O 1
ATOM 954 N N . GLN A 1 127 ? -4.898 -25.562 -4.297 1 97.88 127 GLN A N 1
ATOM 955 C CA . GLN A 1 127 ? -4.887 -24.953 -2.973 1 97.88 127 GLN A CA 1
ATOM 956 C C . GLN A 1 127 ? -4.605 -23.453 -3.062 1 97.88 127 GLN A C 1
ATOM 958 O O . GLN A 1 127 ? -5.18 -22.656 -2.312 1 97.88 127 GLN A O 1
ATOM 963 N N . GLN A 1 128 ? -3.701 -23.125 -4 1 98.38 128 GLN A N 1
ATOM 964 C CA . GLN A 1 128 ? -3.453 -21.703 -4.227 1 98.38 128 GLN A CA 1
ATOM 965 C C . GLN A 1 128 ? -4.727 -20.984 -4.664 1 98.38 128 GLN A C 1
ATOM 967 O O . GLN A 1 128 ? -5.055 -19.922 -4.141 1 98.38 128 GLN A O 1
ATOM 972 N N . GLN A 1 129 ? -5.438 -21.594 -5.566 1 98.19 129 GLN A N 1
ATOM 973 C CA . GLN A 1 129 ? -6.688 -21.016 -6.059 1 98.19 129 GLN A CA 1
ATOM 974 C C . GLN A 1 129 ? -7.699 -20.859 -4.93 1 98.19 129 GLN A C 1
ATOM 976 O O . GLN A 1 129 ? -8.406 -19.844 -4.871 1 98.19 129 GLN A O 1
ATOM 981 N N . GLN A 1 130 ? -7.715 -21.797 -4.078 1 98.06 130 GLN A N 1
ATOM 982 C CA . GLN A 1 130 ? -8.633 -21.719 -2.945 1 98.06 130 GLN A CA 1
ATOM 983 C C . GLN A 1 130 ? -8.273 -20.547 -2.027 1 98.06 130 GLN A C 1
ATOM 985 O O . GLN A 1 130 ? -9.156 -19.859 -1.514 1 98.06 130 GLN A O 1
ATOM 990 N N . LEU A 1 131 ? -7.02 -20.359 -1.818 1 98.5 131 LEU A N 1
ATOM 991 C CA . LEU A 1 131 ? -6.574 -19.25 -0.976 1 98.5 131 LEU A CA 1
ATOM 992 C C . LEU A 1 131 ? -6.926 -17.922 -1.608 1 98.5 131 LEU A C 1
ATOM 994 O O . LEU A 1 131 ? -7.398 -17 -0.921 1 98.5 131 LEU A O 1
ATOM 998 N N . VAL A 1 132 ? -6.707 -17.797 -2.918 1 98.69 132 VAL A N 1
ATOM 999 C CA . VAL A 1 132 ? -7.039 -16.562 -3.615 1 98.69 132 VAL A CA 1
ATOM 1000 C C . VAL A 1 132 ? -8.547 -16.328 -3.564 1 98.69 132 VAL A C 1
ATOM 1002 O O . VAL A 1 132 ? -9 -15.211 -3.289 1 98.69 132 VAL A O 1
ATOM 1005 N N . ARG A 1 133 ? -9.312 -17.344 -3.785 1 98 133 ARG A N 1
ATOM 1006 C CA . ARG A 1 133 ? -10.766 -17.25 -3.705 1 98 133 ARG A CA 1
ATOM 1007 C C . ARG A 1 133 ? -11.211 -16.859 -2.303 1 98 133 ARG A C 1
ATOM 1009 O O . ARG A 1 133 ? -12.117 -16.031 -2.145 1 98 133 ARG A O 1
ATOM 1016 N N . GLY A 1 134 ? -10.594 -17.484 -1.293 1 97.44 134 GLY A N 1
ATOM 1017 C CA . GLY A 1 134 ? -10.883 -17.125 0.083 1 97.44 134 GLY A CA 1
ATOM 1018 C C . GLY A 1 134 ? -10.562 -15.664 0.392 1 97.44 134 GLY A C 1
ATOM 1019 O O . GLY A 1 134 ? -11.32 -14.992 1.092 1 97.44 134 GLY A O 1
ATOM 1020 N N . ALA A 1 135 ? -9.469 -15.227 -0.141 1 97.81 135 ALA A N 1
ATOM 1021 C CA . ALA A 1 135 ? -9.086 -13.828 0.031 1 97.81 135 ALA A CA 1
ATOM 1022 C C . ALA A 1 135 ? -10.125 -12.891 -0.582 1 97.81 135 ALA A C 1
ATOM 1024 O O . ALA A 1 135 ? -10.531 -11.914 0.045 1 97.81 135 ALA A O 1
ATOM 1025 N N . ALA A 1 136 ? -10.492 -13.203 -1.829 1 97.69 136 ALA A N 1
ATOM 1026 C CA . ALA A 1 136 ? -11.477 -12.367 -2.525 1 97.69 136 ALA A CA 1
ATOM 1027 C C . ALA A 1 136 ? -12.797 -12.32 -1.758 1 97.69 136 ALA A C 1
ATOM 1029 O O . ALA A 1 136 ? -13.391 -11.25 -1.605 1 97.69 136 ALA A O 1
ATOM 1030 N N . ARG A 1 137 ? -13.25 -13.383 -1.236 1 96.12 137 ARG A N 1
ATOM 1031 C CA . ARG A 1 137 ? -14.508 -13.469 -0.507 1 96.12 137 ARG A CA 1
ATOM 1032 C C . ARG A 1 137 ? -14.453 -12.648 0.78 1 96.12 137 ARG A C 1
ATOM 1034 O O . ARG A 1 137 ? -15.359 -11.867 1.064 1 96.12 137 ARG A O 1
ATOM 1041 N N . ARG A 1 138 ? -13.414 -12.836 1.496 1 94 138 ARG A N 1
ATOM 1042 C CA . ARG A 1 138 ? -13.25 -12.086 2.738 1 94 138 ARG A CA 1
ATOM 1043 C C . ARG A 1 138 ? -13.148 -10.586 2.463 1 94 138 ARG A C 1
ATOM 1045 O O . ARG A 1 138 ? -13.734 -9.773 3.182 1 94 138 ARG A O 1
ATOM 1052 N N . TYR A 1 139 ? -12.367 -10.336 1.438 1 94.81 139 TYR A N 1
ATOM 1053 C CA . TYR A 1 139 ? -12.109 -8.938 1.096 1 94.81 139 TYR A CA 1
ATOM 1054 C C . TYR A 1 139 ? -13.391 -8.242 0.655 1 94.81 139 TYR A C 1
ATOM 1056 O O . TYR A 1 139 ? -13.578 -7.051 0.91 1 94.81 139 TYR A O 1
ATOM 1064 N N . ALA A 1 140 ? -14.258 -8.914 0.039 1 92.94 140 ALA A N 1
ATOM 1065 C CA . ALA A 1 140 ? -15.516 -8.367 -0.459 1 92.94 140 ALA A CA 1
ATOM 1066 C C . ALA A 1 140 ? -16.422 -7.953 0.692 1 92.94 140 ALA A C 1
ATOM 1068 O O . ALA A 1 140 ? -17.219 -7.023 0.559 1 92.94 140 ALA A O 1
ATOM 1069 N N . VAL A 1 141 ? -16.266 -8.617 1.838 1 87.5 141 VAL A N 1
ATOM 1070 C CA . VAL A 1 141 ? -17.156 -8.344 2.971 1 87.5 141 VAL A CA 1
ATOM 1071 C C . VAL A 1 141 ? -16.594 -7.188 3.793 1 87.5 141 VAL A C 1
ATOM 1073 O O . VAL A 1 141 ? -17.344 -6.473 4.461 1 87.5 141 VAL A O 1
ATOM 1076 N N . THR A 1 142 ? -15.289 -6.973 3.83 1 73.75 142 THR A N 1
ATOM 1077 C CA . THR A 1 142 ? -14.672 -5.93 4.645 1 73.75 142 THR A CA 1
ATOM 1078 C C . THR A 1 142 ? -14.695 -4.59 3.914 1 73.75 142 THR A C 1
ATOM 1080 O O . THR A 1 142 ? -14.016 -3.645 4.32 1 73.75 142 THR A O 1
ATOM 1083 N N . ALA A 1 143 ? -15.461 -4.445 2.865 1 62.34 143 ALA A N 1
ATOM 1084 C CA . ALA A 1 143 ? -15.531 -3.215 2.08 1 62.34 143 ALA A CA 1
ATOM 1085 C C . ALA A 1 143 ? -15.805 -2.008 2.975 1 62.34 143 ALA A C 1
ATOM 1087 O O . ALA A 1 143 ? -16.516 -2.119 3.979 1 62.34 143 ALA A O 1
ATOM 1088 N N . PRO A 1 144 ? -14.836 -0.971 2.885 1 59.69 144 PRO A N 1
ATOM 1089 C CA . PRO A 1 144 ? -15.016 0.23 3.703 1 59.69 144 PRO A CA 1
ATOM 1090 C C . PRO A 1 144 ? -16.453 0.753 3.68 1 59.69 144 PRO A C 1
ATOM 1092 O O . PRO A 1 144 ? -17.125 0.653 2.656 1 59.69 144 PRO A O 1
ATOM 1095 N N . SER A 1 145 ? -17.156 0.539 4.809 1 52.78 145 SER A N 1
ATOM 1096 C CA . SER A 1 145 ? -18.438 1.192 4.984 1 52.78 145 SER A CA 1
ATOM 1097 C C . SER A 1 145 ? -18.438 2.594 4.383 1 52.78 145 SER A C 1
ATOM 1099 O O . SER A 1 145 ? -17.453 3.322 4.5 1 52.78 145 SER A O 1
ATOM 1101 N N . ARG A 1 146 ? -19.062 2.805 3.252 1 50.5 146 ARG A N 1
ATOM 1102 C CA . ARG A 1 146 ? -19.344 4.176 2.846 1 50.5 146 ARG A CA 1
ATOM 1103 C C . ARG A 1 146 ? -19.516 5.082 4.059 1 50.5 146 ARG A C 1
ATOM 1105 O O . ARG A 1 146 ? -20.094 4.676 5.07 1 50.5 146 ARG A O 1
ATOM 1112 N N . SER A 1 147 ? -18.5 5.77 4.434 1 43.66 147 SER A N 1
ATOM 1113 C CA . SER A 1 147 ? -18.891 6.77 5.418 1 43.66 147 SER A CA 1
ATOM 1114 C C . SER A 1 147 ? -20.312 7.262 5.172 1 43.66 147 SER A C 1
ATOM 1116 O O . SER A 1 147 ? -20.625 7.789 4.102 1 43.66 147 SER A O 1
ATOM 1118 N N . THR A 1 148 ? -21.281 6.465 5.59 1 40.59 148 THR A N 1
ATOM 1119 C CA . THR A 1 148 ? -22.578 7.145 5.648 1 40.59 148 THR A CA 1
ATOM 1120 C C . THR A 1 148 ? -22.406 8.562 6.191 1 40.59 148 THR A C 1
ATOM 1122 O O . THR A 1 148 ? -22.234 8.75 7.398 1 40.59 148 THR A O 1
ATOM 1125 N N . ASN A 1 149 ? -21.516 9.273 5.719 1 38.16 149 ASN A N 1
ATOM 1126 C CA . ASN A 1 149 ? -21.688 10.648 6.18 1 38.16 149 ASN A CA 1
ATOM 1127 C C . ASN A 1 149 ? -23.172 11.016 6.266 1 38.16 149 ASN A C 1
ATOM 1129 O O . ASN A 1 149 ? -23.906 10.906 5.281 1 38.16 149 ASN A O 1
ATOM 1133 N N . PRO A 1 150 ? -23.734 11.016 7.402 1 39.16 150 PRO A N 1
ATOM 1134 C CA . PRO A 1 150 ? -25.109 11.523 7.445 1 39.16 150 PRO A CA 1
ATOM 1135 C C . PRO A 1 150 ? -25.297 12.812 6.648 1 39.16 150 PRO A C 1
ATOM 1137 O O . PRO A 1 150 ? -24.375 13.633 6.578 1 39.16 150 PRO A O 1
ATOM 1140 N N . PRO A 1 151 ? -26.125 12.828 5.691 1 38.56 151 PRO A N 1
ATOM 1141 C CA . PRO A 1 151 ? -26.359 14.07 4.949 1 38.56 151 PRO A CA 1
ATOM 1142 C C . PRO A 1 151 ? -26.266 15.312 5.836 1 38.56 151 PRO A C 1
ATOM 1144 O O . PRO A 1 151 ? -26.656 15.266 7.008 1 38.56 151 PRO A O 1
ATOM 1147 N N . ALA A 1 152 ? -25.297 16.172 5.645 1 42.47 152 ALA A N 1
ATOM 1148 C CA . ALA A 1 152 ? -25.266 17.438 6.359 1 42.47 152 ALA A CA 1
ATOM 1149 C C . ALA A 1 152 ? -26.688 17.938 6.656 1 42.47 152 ALA A C 1
ATOM 1151 O O . ALA A 1 152 ? -27.578 17.828 5.809 1 42.47 152 ALA A O 1
ATOM 1152 N N . ALA A 1 153 ? -27.141 17.922 7.93 1 43.47 153 ALA A N 1
ATOM 1153 C CA . ALA A 1 153 ? -28.438 18.484 8.289 1 43.47 153 ALA A CA 1
ATOM 1154 C C . ALA A 1 153 ? -28.688 19.797 7.551 1 43.47 153 ALA A C 1
ATOM 1156 O O . ALA A 1 153 ? -27.766 20.578 7.336 1 43.47 153 ALA A O 1
ATOM 1157 N N . PRO A 1 154 ? -29.734 19.984 6.785 1 44.06 154 PRO A N 1
ATOM 1158 C CA . PRO A 1 154 ? -30.016 21.25 6.102 1 44.06 154 PRO A CA 1
ATOM 1159 C C . PRO A 1 154 ? -29.812 22.469 7 1 44.06 154 PRO A C 1
ATOM 1161 O O . PRO A 1 154 ? -30.047 22.391 8.211 1 44.06 154 PRO A O 1
ATOM 1164 N N . ALA A 1 155 ? -28.922 23.359 6.727 1 50 155 ALA A N 1
ATOM 1165 C CA . ALA A 1 155 ? -28.703 24.594 7.465 1 50 155 ALA A CA 1
ATOM 1166 C C . ALA A 1 155 ? -30.031 25.203 7.93 1 50 155 ALA A C 1
ATOM 1168 O O . ALA A 1 155 ? -31.016 25.203 7.188 1 50 155 ALA A O 1
ATOM 1169 N N . ARG A 1 156 ? -30.359 25.219 9.211 1 51.94 156 ARG A N 1
ATOM 1170 C CA . ARG A 1 156 ? -31.547 25.875 9.75 1 51.94 156 ARG A CA 1
ATOM 1171 C C . ARG A 1 156 ? -31.703 27.281 9.18 1 51.94 156 ARG A C 1
ATOM 1173 O O . ARG A 1 156 ? -30.734 28.047 9.164 1 51.94 156 ARG A O 1
ATOM 1180 N N . PRO A 1 157 ? -32.75 27.578 8.445 1 52.62 157 PRO A N 1
ATOM 1181 C CA . PRO A 1 157 ? -32.969 28.938 7.941 1 52.62 157 PRO A CA 1
ATOM 1182 C C . PRO A 1 157 ? -32.781 30 9.016 1 52.62 157 PRO A C 1
ATOM 1184 O O . PRO A 1 157 ? -33.125 29.781 10.18 1 52.62 157 PRO A O 1
ATOM 1187 N N . ALA A 1 158 ? -31.844 30.969 8.969 1 55.53 158 ALA A N 1
ATOM 1188 C CA . ALA A 1 158 ? -31.641 32.094 9.875 1 55.53 158 ALA A CA 1
ATOM 1189 C C . ALA A 1 158 ? -32.969 32.75 10.273 1 55.53 158 ALA A C 1
ATOM 1191 O O . ALA A 1 158 ? -33.875 32.844 9.461 1 55.53 158 ALA A O 1
ATOM 1192 N N . PRO A 1 159 ? -33.281 32.75 11.523 1 52.56 159 PRO A N 1
ATOM 1193 C CA . PRO A 1 159 ? -34.531 33.406 11.922 1 52.56 159 PRO A CA 1
ATOM 1194 C C . PRO A 1 159 ? -34.688 34.812 11.312 1 52.56 159 PRO A C 1
ATOM 1196 O O . PRO A 1 159 ? -33.688 35.5 11.086 1 52.56 159 PRO A O 1
ATOM 1199 N N . ARG A 1 160 ? -35.656 35.062 10.406 1 51.22 160 ARG A N 1
ATOM 1200 C CA . ARG A 1 160 ? -36 36.344 9.82 1 51.22 160 ARG A CA 1
ATOM 1201 C C . ARG A 1 160 ? -36.156 37.438 10.898 1 51.22 160 ARG A C 1
ATOM 1203 O O . ARG A 1 160 ? -36.938 37.281 11.844 1 51.22 160 ARG A O 1
ATOM 1210 N N . ARG A 1 161 ? -35.156 38.219 11.211 1 49.28 161 ARG A N 1
ATOM 1211 C CA . ARG A 1 161 ? -35.344 39.375 12.07 1 49.28 161 ARG A CA 1
ATOM 1212 C C . ARG A 1 161 ? -36.594 40.156 11.672 1 49.28 161 ARG A C 1
ATOM 1214 O O . ARG A 1 161 ? -36.719 40.562 10.516 1 49.28 161 ARG A O 1
ATOM 1221 N N . SER A 1 162 ? -37.719 39.844 12.258 1 49.28 162 SER A N 1
ATOM 1222 C CA . SER A 1 162 ? -38.875 40.719 12.148 1 49.28 162 SER A CA 1
ATOM 1223 C C . SER A 1 162 ? -38.469 42.188 12.336 1 49.28 162 SER A C 1
ATOM 1225 O O . SER A 1 162 ? -37.719 42.5 13.266 1 49.28 162 SER A O 1
ATOM 1227 N N . ARG A 1 163 ? -38.625 43.156 11.305 1 44.47 163 ARG A N 1
ATOM 1228 C CA . ARG A 1 163 ? -38.656 44.594 11.57 1 44.47 163 ARG A CA 1
ATOM 1229 C C . ARG A 1 163 ? -39.719 44.906 12.609 1 44.47 163 ARG A C 1
ATOM 1231 O O . ARG A 1 163 ? -40.812 44.344 12.609 1 44.47 163 ARG A O 1
ATOM 1238 N N . MET B 1 1 ? 48.156 59.969 -38.219 1 37.72 1 MET B N 1
ATOM 1239 C CA . MET B 1 1 ? 48.406 58.656 -37.656 1 37.72 1 MET B CA 1
ATOM 1240 C C . MET B 1 1 ? 47.094 57.969 -37.312 1 37.72 1 MET B C 1
ATOM 1242 O O . MET B 1 1 ? 46.25 58.531 -36.625 1 37.72 1 MET B O 1
ATOM 1246 N N . PRO B 1 2 ? 46.562 57.031 -38.188 1 49.06 2 PRO B N 1
ATOM 1247 C CA . PRO B 1 2 ? 45.219 56.438 -38.094 1 49.06 2 PRO B CA 1
ATOM 1248 C C . PRO B 1 2 ? 45 55.625 -36.812 1 49.06 2 PRO B C 1
ATOM 1250 O O . PRO B 1 2 ? 45.969 55.156 -36.188 1 49.06 2 PRO B O 1
ATOM 1253 N N . PRO B 1 3 ? 43.906 55.969 -36.062 1 48.44 3 PRO B N 1
ATOM 1254 C CA . PRO B 1 3 ? 43.656 55.312 -34.781 1 48.44 3 PRO B CA 1
ATOM 1255 C C . PRO B 1 3 ? 43.781 53.812 -34.844 1 48.44 3 PRO B C 1
ATOM 1257 O O . PRO B 1 3 ? 43.594 53.219 -35.906 1 48.44 3 PRO B O 1
ATOM 1260 N N . PRO B 1 4 ? 44.531 53.125 -33.906 1 42 4 PRO B N 1
ATOM 1261 C CA . PRO B 1 4 ? 44.719 51.656 -33.875 1 42 4 PRO B CA 1
ATOM 1262 C C . PRO B 1 4 ? 43.406 50.906 -33.844 1 42 4 PRO B C 1
ATOM 1264 O O . PRO B 1 4 ? 42.375 51.406 -33.406 1 42 4 PRO B O 1
ATOM 1267 N N . ARG B 1 5 ? 43.188 49.938 -34.812 1 41.03 5 ARG B N 1
ATOM 1268 C CA . ARG B 1 5 ? 42.125 48.969 -34.938 1 41.03 5 ARG B CA 1
ATOM 1269 C C . ARG B 1 5 ? 41.844 48.281 -33.625 1 41.03 5 ARG B C 1
ATOM 1271 O O . ARG B 1 5 ? 42.75 47.781 -32.969 1 41.03 5 ARG B O 1
ATOM 1278 N N . TRP B 1 6 ? 40.75 48.625 -32.906 1 37.09 6 TRP B N 1
ATOM 1279 C CA . TRP B 1 6 ? 40.156 48.094 -31.672 1 37.09 6 TRP B CA 1
ATOM 1280 C C . TRP B 1 6 ? 40.219 46.562 -31.672 1 37.09 6 TRP B C 1
ATOM 1282 O O . TRP B 1 6 ? 40.031 45.906 -32.719 1 37.09 6 TRP B O 1
ATOM 1292 N N . LEU B 1 7 ? 41 45.844 -30.766 1 45.97 7 LEU B N 1
ATOM 1293 C CA . LEU B 1 7 ? 41.156 44.438 -30.469 1 45.97 7 LEU B CA 1
ATOM 1294 C C . LEU B 1 7 ? 39.812 43.719 -30.375 1 45.97 7 LEU B C 1
ATOM 1296 O O . LEU B 1 7 ? 38.906 44.219 -29.734 1 45.97 7 LEU B O 1
ATOM 1300 N N . PRO B 1 8 ? 39.375 42.875 -31.375 1 44.12 8 PRO B N 1
ATOM 1301 C CA . PRO B 1 8 ? 38.156 42.062 -31.297 1 44.12 8 PRO B CA 1
ATOM 1302 C C . PRO B 1 8 ? 38.031 41.281 -29.984 1 44.12 8 PRO B C 1
ATOM 1304 O O . PRO B 1 8 ? 39.031 40.719 -29.516 1 44.12 8 PRO B O 1
ATOM 1307 N N . SER B 1 9 ? 37.375 41.781 -28.938 1 43.34 9 SER B N 1
ATOM 1308 C CA . SER B 1 9 ? 37.031 41 -27.75 1 43.34 9 SER B CA 1
ATOM 1309 C C . SER B 1 9 ? 36.5 39.625 -28.156 1 43.34 9 SER B C 1
ATOM 1311 O O . SER B 1 9 ? 35.406 39.5 -28.734 1 43.34 9 SER B O 1
ATOM 1313 N N . HIS B 1 10 ? 37.312 38.656 -28.562 1 43.84 10 HIS B N 1
ATOM 1314 C CA . HIS B 1 10 ? 36.844 37.281 -28.656 1 43.84 10 HIS B CA 1
ATOM 1315 C C . HIS B 1 10 ? 36.125 36.844 -27.406 1 43.84 10 HIS B C 1
ATOM 1317 O O . HIS B 1 10 ? 36.75 36.594 -26.359 1 43.84 10 HIS B O 1
ATOM 1323 N N . ARG B 1 11 ? 35 37.375 -27.125 1 48.84 11 ARG B N 1
ATOM 1324 C CA . ARG B 1 11 ? 34.156 36.781 -26.094 1 48.84 11 ARG B CA 1
ATOM 1325 C C . ARG B 1 11 ? 34.062 35.281 -26.266 1 48.84 11 ARG B C 1
ATOM 1327 O O . ARG B 1 11 ? 33.531 34.812 -27.281 1 48.84 11 ARG B O 1
ATOM 1334 N N . ARG B 1 12 ? 35 34.531 -25.719 1 50.5 12 ARG B N 1
ATOM 1335 C CA . ARG B 1 12 ? 34.844 33.062 -25.672 1 50.5 12 ARG B CA 1
ATOM 1336 C C . ARG B 1 12 ? 33.469 32.656 -25.219 1 50.5 12 ARG B C 1
ATOM 1338 O O . ARG B 1 12 ? 32.938 33.188 -24.25 1 50.5 12 ARG B O 1
ATOM 1345 N N . PRO B 1 13 ? 32.625 32.062 -26.125 1 55.16 13 PRO B N 1
ATOM 1346 C CA . PRO B 1 13 ? 31.328 31.547 -25.672 1 55.16 13 PRO B CA 1
ATOM 1347 C C . PRO B 1 13 ? 31.422 30.766 -24.375 1 55.16 13 PRO B C 1
ATOM 1349 O O . PRO B 1 13 ? 32.438 30.156 -24.078 1 55.16 13 PRO B O 1
ATOM 1352 N N . PRO B 1 14 ? 30.672 31.188 -23.297 1 58.78 14 PRO B N 1
ATOM 1353 C CA . PRO B 1 14 ? 30.719 30.375 -22.078 1 58.78 14 PRO B CA 1
ATOM 1354 C C . PRO B 1 14 ? 30.703 28.875 -22.359 1 58.78 14 PRO B C 1
ATOM 1356 O O . PRO B 1 14 ? 30.188 28.453 -23.391 1 58.78 14 PRO B O 1
ATOM 1359 N N . PRO B 1 15 ? 31.719 28.156 -21.828 1 57.66 15 PRO B N 1
ATOM 1360 C CA . PRO B 1 15 ? 31.688 26.719 -22.047 1 57.66 15 PRO B CA 1
ATOM 1361 C C . PRO B 1 15 ? 30.297 26.125 -21.891 1 57.66 15 PRO B C 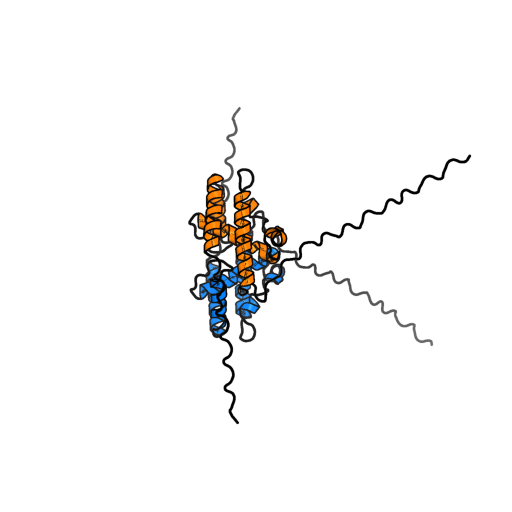1
ATOM 1363 O O . PRO B 1 15 ? 29.469 26.672 -21.156 1 57.66 15 PRO B O 1
ATOM 1366 N N . PRO B 1 16 ? 29.828 25.312 -22.828 1 54.19 16 PRO B N 1
ATOM 1367 C CA . PRO B 1 16 ? 28.516 24.703 -22.688 1 54.19 16 PRO B CA 1
ATOM 1368 C C . PRO B 1 16 ? 28.266 24.125 -21.281 1 54.19 16 PRO B C 1
ATOM 1370 O O . PRO B 1 16 ? 29.188 23.609 -20.672 1 54.19 16 PRO B O 1
ATOM 1373 N N . VAL B 1 17 ? 27.422 24.75 -20.531 1 54.97 17 VAL B N 1
ATOM 1374 C CA . VAL B 1 17 ? 27.031 24.141 -19.266 1 54.97 17 VAL B CA 1
ATOM 1375 C C . VAL B 1 17 ? 26.75 22.656 -19.469 1 54.97 17 VAL B C 1
ATOM 1377 O O . VAL B 1 17 ? 26.031 22.281 -20.406 1 54.97 17 VAL B O 1
ATOM 1380 N N . THR B 1 18 ? 27.641 21.812 -19.203 1 54.31 18 THR B N 1
ATOM 1381 C CA . THR B 1 18 ? 27.344 20.391 -19.188 1 54.31 18 THR B CA 1
ATOM 1382 C C . THR B 1 18 ? 25.984 20.109 -18.547 1 54.31 18 THR B C 1
ATOM 1384 O O . THR B 1 18 ? 25.719 20.578 -17.438 1 54.31 18 THR B O 1
ATOM 1387 N N . PRO B 1 19 ? 25 19.812 -19.312 1 53.91 19 PRO B N 1
ATOM 1388 C CA . PRO B 1 19 ? 23.719 19.5 -18.672 1 53.91 19 PRO B CA 1
ATOM 1389 C C . PRO B 1 19 ? 23.891 18.672 -17.406 1 53.91 19 PRO B C 1
ATOM 1391 O O . PRO B 1 19 ? 24.625 17.688 -17.391 1 53.91 19 PRO B O 1
ATOM 1394 N N . VAL B 1 20 ? 23.859 19.297 -16.297 1 55.22 20 VAL B N 1
ATOM 1395 C CA . VAL B 1 20 ? 23.797 18.516 -15.062 1 55.22 20 VAL B CA 1
ATOM 1396 C C . VAL B 1 20 ? 22.906 17.297 -15.281 1 55.22 20 VAL B C 1
ATOM 1398 O O . VAL B 1 20 ? 21.719 17.422 -15.594 1 55.22 20 VAL B O 1
ATOM 1401 N N . GLN B 1 21 ? 23.438 16.281 -15.734 1 54.22 21 GLN B N 1
ATOM 1402 C CA . GLN B 1 21 ? 22.734 15.023 -15.953 1 54.22 21 GLN B CA 1
ATOM 1403 C C . GLN B 1 21 ? 21.812 14.703 -14.781 1 54.22 21 GLN B C 1
ATOM 1405 O O . GLN B 1 21 ? 22.219 14.797 -13.625 1 54.22 21 GLN B O 1
ATOM 1410 N N . ALA B 1 22 ? 20.562 14.844 -15.008 1 61.94 22 ALA B N 1
ATOM 1411 C CA . ALA B 1 22 ? 19.594 14.438 -14 1 61.94 22 ALA B CA 1
ATOM 1412 C C . ALA B 1 22 ? 20.016 13.133 -13.32 1 61.94 22 ALA B C 1
ATOM 1414 O O . ALA B 1 22 ? 20.656 12.289 -13.945 1 61.94 22 ALA B O 1
ATOM 1415 N N . PRO B 1 23 ? 20.188 13.242 -11.953 1 67.88 23 PRO B N 1
ATOM 1416 C CA . PRO B 1 23 ? 20.547 11.984 -11.297 1 67.88 23 PRO B CA 1
ATOM 1417 C C . PRO B 1 23 ? 19.828 10.773 -11.898 1 67.88 23 PRO B C 1
ATOM 1419 O O . PRO B 1 23 ? 18.703 10.898 -12.375 1 67.88 23 PRO B O 1
ATOM 1422 N N . PRO B 1 24 ? 20.531 9.844 -12.148 1 77.62 24 PRO B N 1
ATOM 1423 C CA . PRO B 1 24 ? 19.938 8.633 -12.727 1 77.62 24 PRO B CA 1
ATOM 1424 C C . PRO B 1 24 ? 18.688 8.172 -11.977 1 77.62 24 PRO B C 1
ATOM 1426 O O . PRO B 1 24 ? 18.578 8.367 -10.758 1 77.62 24 PRO B O 1
ATOM 1429 N N . ARG B 1 25 ? 17.766 7.762 -12.727 1 87.62 25 ARG B N 1
ATOM 1430 C CA . ARG B 1 25 ? 16.562 7.164 -12.156 1 87.62 25 ARG B CA 1
ATOM 1431 C C . ARG B 1 25 ? 16.906 5.973 -11.273 1 87.62 25 ARG B C 1
ATOM 1433 O O . ARG B 1 25 ? 17.75 5.152 -11.625 1 87.62 25 ARG B O 1
ATOM 1440 N N . PRO B 1 26 ? 16.297 5.965 -10.078 1 93.06 26 PRO B N 1
ATOM 1441 C CA . PRO B 1 26 ? 16.578 4.809 -9.219 1 93.06 26 PRO B CA 1
ATOM 1442 C C . PRO B 1 26 ? 16.203 3.484 -9.883 1 93.06 26 PRO B C 1
ATOM 1444 O O . PRO B 1 26 ? 15.195 3.408 -10.602 1 93.06 26 PRO B O 1
ATOM 1447 N N . PRO B 1 27 ? 17.031 2.549 -9.688 1 92.12 27 PRO B N 1
ATOM 1448 C CA . PRO B 1 27 ? 16.766 1.254 -10.32 1 92.12 27 PRO B CA 1
ATOM 1449 C C . PRO B 1 27 ? 15.469 0.611 -9.82 1 92.12 27 PRO B C 1
ATOM 1451 O O . PRO B 1 27 ? 15.086 0.799 -8.664 1 92.12 27 PRO B O 1
ATOM 1454 N N . GLY B 1 28 ? 14.82 -0.086 -10.719 1 95.06 28 GLY B N 1
ATOM 1455 C CA . GLY B 1 28 ? 13.648 -0.863 -10.352 1 95.06 28 GLY B CA 1
ATOM 1456 C C . GLY B 1 28 ? 13.984 -2.164 -9.648 1 95.06 28 GLY B C 1
ATOM 1457 O O . GLY B 1 28 ? 15.164 -2.463 -9.422 1 95.06 28 GLY B O 1
ATOM 1458 N N . PRO B 1 29 ? 12.953 -2.832 -9.219 1 96.38 29 PRO B N 1
ATOM 1459 C CA . PRO B 1 29 ? 13.164 -4.117 -8.547 1 96.38 29 PRO B CA 1
ATOM 1460 C C . PRO B 1 29 ? 13.711 -5.188 -9.492 1 96.38 29 PRO B C 1
ATOM 1462 O O . PRO B 1 29 ? 13.539 -5.094 -10.703 1 96.38 29 PRO B O 1
ATOM 1465 N N . ASN B 1 30 ? 14.438 -6.102 -8.875 1 95.06 30 ASN B N 1
ATOM 1466 C CA . ASN B 1 30 ? 14.781 -7.328 -9.586 1 95.06 30 ASN B CA 1
ATOM 1467 C C . ASN B 1 30 ? 13.656 -8.359 -9.508 1 95.06 30 ASN B C 1
ATOM 1469 O O . ASN B 1 30 ? 13.406 -8.93 -8.445 1 95.06 30 ASN B O 1
ATOM 1473 N N . GLY B 1 31 ? 12.977 -8.602 -10.594 1 94.12 31 GLY B N 1
ATOM 1474 C CA . GLY B 1 31 ? 11.812 -9.477 -10.555 1 94.12 31 GLY B CA 1
ATOM 1475 C C . GLY B 1 31 ? 10.602 -8.836 -9.891 1 94.12 31 GLY B C 1
ATOM 1476 O O . GLY B 1 31 ? 10.367 -7.633 -10.055 1 94.12 31 GLY B O 1
ATOM 1477 N N . PHE B 1 32 ? 9.891 -9.703 -9.25 1 95.81 32 PHE B N 1
ATOM 1478 C CA . PHE B 1 32 ? 8.719 -9.219 -8.539 1 95.81 32 PHE B CA 1
ATOM 1479 C C . PHE B 1 32 ? 9.117 -8.367 -7.34 1 95.81 32 PHE B C 1
ATOM 1481 O O . PHE B 1 32 ? 9.891 -8.805 -6.488 1 95.81 32 PHE B O 1
ATOM 1488 N N . TRP B 1 33 ? 8.562 -7.184 -7.312 1 96.44 33 TRP B N 1
ATOM 1489 C CA . TRP B 1 33 ? 9.047 -6.164 -6.391 1 96.44 33 TRP B CA 1
ATOM 1490 C C . TRP B 1 33 ? 8.875 -6.605 -4.945 1 96.44 33 TRP B C 1
ATOM 1492 O O . TRP B 1 33 ? 9.727 -6.328 -4.094 1 96.44 33 TRP B O 1
ATOM 1502 N N . LEU B 1 34 ? 7.82 -7.332 -4.613 1 95.69 34 LEU B N 1
ATOM 1503 C CA . LEU B 1 34 ? 7.512 -7.73 -3.242 1 95.69 34 LEU B CA 1
ATOM 1504 C C . LEU B 1 34 ? 8.484 -8.805 -2.758 1 95.69 34 LEU B C 1
ATOM 1506 O O . LEU B 1 34 ? 8.695 -8.953 -1.554 1 95.69 34 LEU B O 1
ATOM 1510 N N . THR B 1 35 ? 9.062 -9.547 -3.668 1 94 35 THR B N 1
ATOM 1511 C CA . THR B 1 35 ? 9.938 -10.641 -3.256 1 94 35 THR B CA 1
ATOM 1512 C C . THR B 1 35 ? 11.406 -10.25 -3.434 1 94 35 THR B C 1
ATOM 1514 O O . THR B 1 35 ? 12.297 -11.062 -3.184 1 94 35 THR B O 1
ATOM 1517 N N . ASP B 1 36 ? 11.664 -9.07 -3.9 1 95.12 36 ASP B N 1
ATOM 1518 C CA . ASP B 1 36 ? 13.023 -8.539 -3.98 1 95.12 36 ASP B CA 1
ATOM 1519 C C . ASP B 1 36 ? 13.445 -7.91 -2.654 1 95.12 36 ASP B C 1
ATOM 1521 O O . ASP B 1 36 ? 13 -6.812 -2.314 1 95.12 36 ASP B O 1
ATOM 1525 N N . PRO B 1 37 ? 14.289 -8.586 -1.919 1 94.06 37 PRO B N 1
ATOM 1526 C CA . PRO B 1 37 ? 14.609 -8.094 -0.575 1 94.06 37 PRO B CA 1
ATOM 1527 C C . PRO B 1 37 ? 15.281 -6.723 -0.59 1 94.06 37 PRO B C 1
ATOM 1529 O O . PRO B 1 37 ? 15 -5.887 0.272 1 94.06 37 PRO B O 1
ATOM 1532 N N . ASP B 1 38 ? 16.141 -6.531 -1.596 1 94.31 38 ASP B N 1
ATOM 1533 C CA . ASP B 1 38 ? 16.812 -5.242 -1.673 1 94.31 38 ASP B CA 1
ATOM 1534 C C . ASP B 1 38 ? 15.82 -4.117 -1.958 1 94.31 38 ASP B C 1
ATOM 1536 O O . ASP B 1 38 ? 15.938 -3.021 -1.406 1 94.31 38 ASP B O 1
ATOM 1540 N N . PHE B 1 39 ? 14.938 -4.387 -2.77 1 96.5 39 PHE B N 1
ATOM 1541 C CA . PHE B 1 39 ? 13.961 -3.359 -3.119 1 96.5 39 PHE B CA 1
ATOM 1542 C C . PHE B 1 39 ? 13.023 -3.084 -1.951 1 96.5 39 PHE B C 1
ATOM 1544 O O . PHE B 1 39 ? 12.664 -1.933 -1.695 1 96.5 39 PHE B O 1
ATOM 1551 N N . ARG B 1 40 ? 12.562 -4.102 -1.255 1 95.81 40 ARG B N 1
ATOM 1552 C CA . ARG B 1 40 ? 11.742 -3.904 -0.066 1 95.81 40 ARG B CA 1
ATOM 1553 C C . ARG B 1 40 ? 12.469 -3.047 0.965 1 95.81 40 ARG B C 1
ATOM 1555 O O . ARG B 1 40 ? 11.852 -2.191 1.61 1 95.81 40 ARG B O 1
ATOM 1562 N N . ASP B 1 41 ? 13.734 -3.275 1.074 1 94.56 41 ASP B N 1
ATOM 1563 C CA . ASP B 1 41 ? 14.539 -2.455 1.974 1 94.56 41 ASP B CA 1
ATOM 1564 C C . ASP B 1 41 ? 14.531 -0.992 1.535 1 94.56 41 ASP B C 1
ATOM 1566 O O . ASP B 1 41 ? 14.477 -0.088 2.373 1 94.56 41 ASP B O 1
ATOM 1570 N N . ARG B 1 42 ? 14.656 -0.811 0.265 1 95.88 42 ARG B N 1
ATOM 1571 C CA . ARG B 1 42 ? 14.617 0.555 -0.247 1 95.88 42 ARG B CA 1
ATOM 1572 C C . ARG B 1 42 ? 13.258 1.203 0.02 1 95.88 42 ARG B C 1
ATOM 1574 O O . ARG B 1 42 ? 13.188 2.389 0.349 1 95.88 42 ARG B O 1
ATOM 1581 N N . LEU B 1 43 ? 12.234 0.423 -0.112 1 97.06 43 LEU B N 1
ATOM 1582 C CA . LEU B 1 43 ? 10.906 0.94 0.198 1 97.06 43 LEU B CA 1
ATOM 1583 C C . LEU B 1 43 ? 10.789 1.308 1.674 1 97.06 43 LEU B C 1
ATOM 1585 O O . LEU B 1 43 ? 10.195 2.326 2.021 1 97.06 43 LEU B O 1
ATOM 1589 N N . HIS B 1 44 ? 11.352 0.489 2.502 1 96.56 44 HIS B N 1
ATOM 1590 C CA . HIS B 1 44 ? 11.375 0.765 3.934 1 96.56 44 HIS B CA 1
ATOM 1591 C C . HIS B 1 44 ? 12.109 2.064 4.234 1 96.56 44 HIS B C 1
ATOM 1593 O O . HIS B 1 44 ? 11.609 2.916 4.969 1 96.56 44 HIS B O 1
ATOM 1599 N N . ARG B 1 45 ? 13.234 2.229 3.613 1 96.25 45 ARG B N 1
ATOM 1600 C CA . ARG B 1 45 ? 14.023 3.441 3.809 1 96.25 45 ARG B CA 1
ATOM 1601 C C . ARG B 1 45 ? 13.289 4.664 3.27 1 96.25 45 ARG B C 1
ATOM 1603 O O . ARG B 1 45 ? 13.328 5.738 3.875 1 96.25 45 ARG B O 1
ATOM 1610 N N . ALA B 1 46 ? 12.711 4.488 2.131 1 97.44 46 ALA B N 1
ATOM 1611 C CA . ALA B 1 46 ? 11.914 5.566 1.553 1 97.44 46 ALA B CA 1
ATOM 1612 C C . ALA B 1 46 ? 10.828 6.023 2.518 1 97.44 46 ALA B C 1
ATOM 1614 O O . ALA B 1 46 ? 10.602 7.227 2.688 1 97.44 46 ALA B O 1
ATOM 1615 N N . THR B 1 47 ? 10.133 5.047 3.148 1 97.88 47 THR B N 1
ATOM 1616 C CA . THR B 1 47 ? 9.07 5.359 4.098 1 97.88 47 THR B CA 1
ATOM 1617 C C . THR B 1 47 ? 9.633 6.102 5.309 1 97.88 47 THR B C 1
ATOM 1619 O O . THR B 1 47 ? 9.047 7.086 5.766 1 97.88 47 THR B O 1
ATOM 1622 N N . LEU B 1 48 ? 10.75 5.676 5.797 1 97.62 48 LEU B N 1
ATOM 1623 C CA . LEU B 1 48 ? 11.398 6.344 6.922 1 97.62 48 LEU B CA 1
ATOM 1624 C C . LEU B 1 48 ? 11.758 7.785 6.562 1 97.62 48 LEU B C 1
ATOM 1626 O O . LEU B 1 48 ? 11.531 8.703 7.355 1 97.62 48 LEU B O 1
ATOM 1630 N N . THR B 1 49 ? 12.32 7.941 5.41 1 98.12 49 THR B N 1
ATOM 1631 C CA . THR B 1 49 ? 12.672 9.273 4.93 1 98.12 49 THR B CA 1
ATOM 1632 C C . THR B 1 49 ? 11.43 10.172 4.879 1 98.12 49 THR B C 1
ATOM 1634 O O . THR B 1 49 ? 11.477 11.32 5.305 1 98.12 49 THR B O 1
ATOM 1637 N N . LEU B 1 50 ? 10.375 9.617 4.371 1 98.5 50 LEU B N 1
ATOM 1638 C CA . LEU B 1 50 ? 9.141 10.398 4.289 1 98.5 50 LEU B CA 1
ATOM 1639 C C . LEU B 1 50 ? 8.648 10.789 5.68 1 98.5 50 LEU B C 1
ATOM 1641 O O . LEU B 1 50 ? 8.258 11.938 5.902 1 98.5 50 LEU B O 1
ATOM 1645 N N . LEU B 1 51 ? 8.633 9.844 6.613 1 98.38 51 LEU B N 1
ATOM 1646 C CA . LEU B 1 51 ? 8.227 10.148 7.98 1 98.38 51 LEU B CA 1
ATOM 1647 C C . LEU B 1 51 ? 9.07 11.266 8.57 1 98.38 51 LEU B C 1
ATOM 1649 O O . LEU B 1 51 ? 8.547 12.164 9.234 1 98.38 51 LEU B O 1
ATOM 1653 N N . ASP B 1 52 ? 10.367 11.273 8.281 1 97.69 52 ASP B N 1
ATOM 1654 C CA . ASP B 1 52 ? 11.273 12.312 8.773 1 97.69 52 ASP B CA 1
ATOM 1655 C C . ASP B 1 52 ? 10.93 13.672 8.172 1 97.69 52 ASP B C 1
ATOM 1657 O O . ASP B 1 52 ? 10.906 14.68 8.875 1 97.69 52 ASP B O 1
ATOM 1661 N N . ILE B 1 53 ? 10.68 13.672 6.949 1 97.62 53 ILE B N 1
ATOM 1662 C CA . ILE B 1 53 ? 10.328 14.906 6.254 1 97.62 53 ILE B CA 1
ATOM 1663 C C . ILE B 1 53 ? 9.039 15.477 6.832 1 97.62 53 ILE B C 1
ATOM 1665 O O . ILE B 1 53 ? 8.945 16.672 7.094 1 97.62 53 ILE B O 1
ATOM 1669 N N . VAL B 1 54 ? 8.07 14.578 6.941 1 98.12 54 VAL B N 1
ATOM 1670 C CA . VAL B 1 54 ? 6.777 15.008 7.465 1 98.12 54 VAL B CA 1
ATOM 1671 C C . VAL B 1 54 ? 6.953 15.602 8.859 1 98.12 54 VAL B C 1
ATOM 1673 O O . VAL B 1 54 ? 6.395 16.656 9.172 1 98.12 54 VAL B O 1
ATOM 1676 N N . GLU B 1 55 ? 7.676 14.938 9.664 1 97.12 55 GLU B N 1
ATOM 1677 C CA . GLU B 1 55 ? 7.922 15.438 11.016 1 97.12 55 GLU B CA 1
ATOM 1678 C C . GLU B 1 55 ? 8.539 16.828 10.984 1 97.12 55 GLU B C 1
ATOM 1680 O O . GLU B 1 55 ? 8.102 17.719 11.711 1 97.12 55 GLU B O 1
ATOM 1685 N N . ASP B 1 56 ? 9.469 17.062 10.141 1 95.94 56 ASP B N 1
ATOM 1686 C CA . ASP B 1 56 ? 10.227 18.312 10.07 1 95.94 56 ASP B CA 1
ATOM 1687 C C . ASP B 1 56 ? 9.367 19.453 9.516 1 95.94 56 ASP B C 1
ATOM 1689 O O . ASP B 1 56 ? 9.562 20.609 9.875 1 95.94 56 ASP B O 1
ATOM 1693 N N . CYS B 1 57 ? 8.461 19.109 8.711 1 96.88 57 CYS B N 1
ATOM 1694 C CA . CYS B 1 57 ? 7.738 20.141 7.977 1 96.88 57 CYS B CA 1
ATOM 1695 C C . CYS B 1 57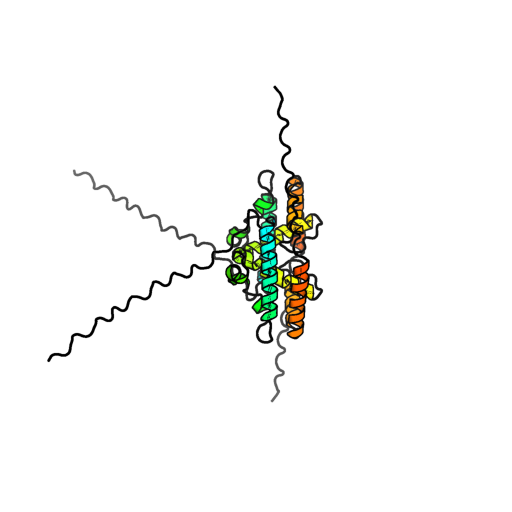 ? 6.379 20.406 8.609 1 96.88 57 CYS B C 1
ATOM 1697 O O . CYS B 1 57 ? 5.762 21.438 8.344 1 96.88 57 CYS B O 1
ATOM 1699 N N . LEU B 1 58 ? 6.02 19.438 9.398 1 97 58 LEU B N 1
ATOM 1700 C CA . LEU B 1 58 ? 4.699 19.562 10.008 1 97 58 LEU B CA 1
ATOM 1701 C C . LEU B 1 58 ? 4.645 20.781 10.938 1 97 58 LEU B C 1
ATOM 1703 O O . LEU B 1 58 ? 5.516 20.953 11.789 1 97 58 LEU B O 1
ATOM 1707 N N . ASN B 1 59 ? 3.605 21.672 10.672 1 94.38 59 ASN B N 1
ATOM 1708 C CA . ASN B 1 59 ? 3.338 22.828 11.523 1 94.38 59 ASN B CA 1
ATOM 1709 C C . ASN B 1 59 ? 1.893 23.297 11.391 1 94.38 59 ASN B C 1
ATOM 1711 O O . ASN B 1 59 ? 1.076 22.641 10.75 1 94.38 59 ASN B O 1
ATOM 1715 N N . ASP B 1 60 ? 1.604 24.391 11.969 1 92.12 60 ASP B N 1
ATOM 1716 C CA . ASP B 1 60 ? 0.221 24.859 12.031 1 92.12 60 ASP B CA 1
ATOM 1717 C C . ASP B 1 60 ? -0.268 25.312 10.656 1 92.12 60 ASP B C 1
ATOM 1719 O O . ASP B 1 60 ? -1.473 25.328 10.398 1 92.12 60 ASP B O 1
ATOM 1723 N N . GLU B 1 61 ? 0.61 25.594 9.781 1 93.69 61 GLU B N 1
ATOM 1724 C CA . GLU B 1 61 ? 0.238 26.141 8.477 1 93.69 61 GLU B CA 1
ATOM 1725 C C . GLU B 1 61 ? 0.161 25.047 7.422 1 93.69 61 GLU B C 1
ATOM 1727 O O . GLU B 1 61 ? -0.444 25.234 6.363 1 93.69 61 GLU B O 1
ATOM 1732 N N . VAL B 1 62 ? 0.788 23.922 7.672 1 95 62 VAL B N 1
ATOM 1733 C CA . VAL B 1 62 ? 0.822 22.828 6.707 1 95 62 VAL B CA 1
ATOM 1734 C C . VAL B 1 62 ? 0.291 21.547 7.359 1 95 62 VAL B C 1
ATOM 1736 O O . VAL B 1 62 ? 1.014 20.875 8.102 1 95 62 VAL B O 1
ATOM 1739 N N . PRO B 1 63 ? -0.904 21.172 7.008 1 94.81 63 PRO B N 1
ATOM 1740 C CA . PRO B 1 63 ? -1.521 20 7.641 1 94.81 63 PRO B CA 1
ATOM 1741 C C . PRO B 1 63 ? -0.83 18.688 7.27 1 94.81 63 PRO B C 1
ATOM 1743 O O . PRO B 1 63 ? -0.226 18.594 6.195 1 94.81 63 PRO B O 1
ATOM 1746 N N . LEU B 1 64 ? -0.965 17.719 8.117 1 97.31 64 LEU B N 1
ATOM 1747 C CA . LEU B 1 64 ? -0.36 16.406 7.984 1 97.31 64 LEU B CA 1
ATOM 1748 C C . LEU B 1 64 ? -0.706 15.773 6.637 1 97.31 64 LEU B C 1
ATOM 1750 O O . LEU B 1 64 ? 0.177 15.281 5.934 1 97.31 64 LEU B O 1
ATOM 1754 N N . THR B 1 65 ? -1.967 15.852 6.238 1 96.31 65 THR B N 1
ATOM 1755 C CA . THR B 1 65 ? -2.416 15.188 5.016 1 96.31 65 THR B CA 1
ATOM 1756 C C . THR B 1 65 ? -1.844 15.883 3.783 1 96.31 65 THR B C 1
ATOM 1758 O O . THR B 1 65 ? -1.588 15.234 2.766 1 96.31 65 THR B O 1
ATOM 1761 N N . GLU B 1 66 ? -1.627 17.156 3.852 1 95.31 66 GLU B N 1
ATOM 1762 C CA . GLU B 1 66 ? -0.995 17.875 2.75 1 95.31 66 GLU B CA 1
ATOM 1763 C C . GLU B 1 66 ? 0.455 17.438 2.564 1 95.31 66 GLU B C 1
ATOM 1765 O O . GLU B 1 66 ? 0.933 17.312 1.435 1 95.31 66 GLU B O 1
ATOM 1770 N N . LEU B 1 67 ? 1.132 17.219 3.641 1 96.5 67 LEU B N 1
ATOM 1771 C CA . LEU B 1 67 ? 2.523 16.781 3.586 1 96.5 67 LEU B CA 1
ATOM 1772 C C . LEU B 1 67 ? 2.629 15.359 3.033 1 96.5 67 LEU B C 1
ATOM 1774 O O . LEU B 1 67 ? 3.57 15.047 2.301 1 96.5 67 LEU B O 1
ATOM 1778 N N . LEU B 1 68 ? 1.685 14.539 3.424 1 97.62 68 LEU B N 1
ATOM 1779 C CA . LEU B 1 68 ? 1.682 13.164 2.924 1 97.62 68 LEU B CA 1
ATOM 1780 C C . LEU B 1 68 ? 1.292 13.125 1.449 1 97.62 68 LEU B C 1
ATOM 1782 O O . LEU B 1 68 ? 1.915 12.414 0.657 1 97.62 68 LEU B O 1
ATOM 1786 N N . ASP B 1 69 ? 0.299 13.969 1.224 1 94.88 69 ASP B N 1
ATOM 1787 C CA . ASP B 1 69 ? -0.222 13.969 -0.14 1 94.88 69 ASP B CA 1
ATOM 1788 C C . ASP B 1 69 ? 0.8 14.547 -1.117 1 94.88 69 ASP B C 1
ATOM 1790 O O . ASP B 1 69 ? 1.277 15.672 -0.934 1 94.88 69 ASP B O 1
ATOM 1794 N N . GLY B 1 70 ? 1.25 13.828 -2.023 1 91.31 70 GLY B N 1
ATOM 1795 C CA . GLY B 1 70 ? 2.152 14.336 -3.045 1 91.31 70 GLY B CA 1
ATOM 1796 C C . GLY B 1 70 ? 3.574 13.836 -2.887 1 91.31 70 GLY B C 1
ATOM 1797 O O . GLY B 1 70 ? 4.418 14.055 -3.76 1 91.31 70 GLY B O 1
ATOM 1798 N N . ALA B 1 71 ? 3.865 13.281 -1.763 1 95.5 71 ALA B N 1
ATOM 1799 C CA . ALA B 1 71 ? 5.195 12.719 -1.566 1 95.5 71 ALA B CA 1
ATOM 1800 C C . ALA B 1 71 ? 5.566 11.773 -2.707 1 95.5 71 ALA B C 1
ATOM 1802 O O . ALA B 1 71 ? 6.73 11.711 -3.113 1 95.5 71 ALA B O 1
ATOM 1803 N N . ARG B 1 72 ? 4.594 11.148 -3.244 1 96.12 72 ARG B N 1
ATOM 1804 C CA . ARG B 1 72 ? 4.82 1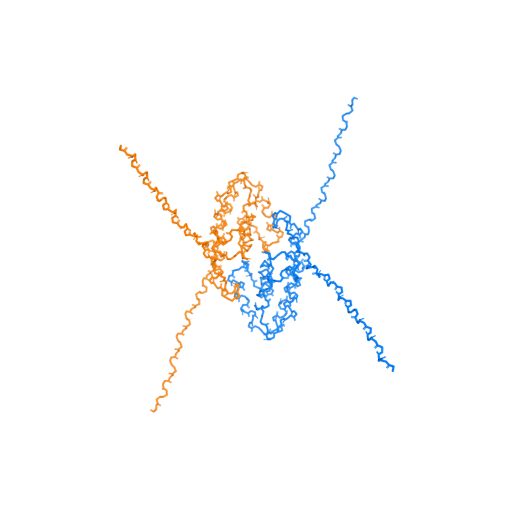0.195 -4.328 1 96.12 72 ARG B CA 1
ATOM 1805 C C . ARG B 1 72 ? 5.441 10.883 -5.539 1 96.12 72 ARG B C 1
ATOM 1807 O O . ARG B 1 72 ? 6.219 10.273 -6.273 1 96.12 72 ARG B O 1
ATOM 1814 N N . ASP B 1 73 ? 5.184 12.141 -5.781 1 95.19 73 ASP B N 1
ATOM 1815 C CA . ASP B 1 73 ? 5.66 12.883 -6.945 1 95.19 73 ASP B CA 1
ATOM 1816 C C . ASP B 1 73 ? 7.152 13.172 -6.84 1 95.19 73 ASP B C 1
ATOM 1818 O O . ASP B 1 73 ? 7.789 13.562 -7.824 1 95.19 73 ASP B O 1
ATOM 1822 N N . HIS B 1 74 ? 7.691 12.93 -5.691 1 94.88 74 HIS B N 1
ATOM 1823 C CA . HIS B 1 74 ? 9.109 13.188 -5.453 1 94.88 74 HIS B CA 1
ATOM 1824 C C . HIS B 1 74 ? 9.852 11.898 -5.105 1 94.88 74 HIS B C 1
ATOM 1826 O O . HIS B 1 74 ? 10.922 11.945 -4.496 1 94.88 74 HIS B O 1
ATOM 1832 N N . ALA B 1 75 ? 9.25 10.828 -5.461 1 97.12 75 ALA B N 1
ATOM 1833 C CA . ALA B 1 75 ? 9.758 9.516 -5.078 1 97.12 75 ALA B CA 1
ATOM 1834 C C . ALA B 1 75 ? 11.195 9.328 -5.562 1 97.12 75 ALA B C 1
ATOM 1836 O O . ALA B 1 75 ? 12.062 8.891 -4.797 1 97.12 75 ALA B O 1
ATOM 1837 N N . GLU B 1 76 ? 11.523 9.68 -6.754 1 96.5 76 GLU B N 1
ATOM 1838 C CA . GLU B 1 76 ? 12.836 9.422 -7.34 1 96.5 76 GLU B CA 1
ATOM 1839 C C . GLU B 1 76 ? 13.914 10.297 -6.707 1 96.5 76 GLU B C 1
ATOM 1841 O O . GLU B 1 76 ? 14.969 9.805 -6.305 1 96.5 76 GLU B O 1
ATOM 1846 N N . HIS B 1 77 ? 13.602 11.547 -6.496 1 93.31 77 HIS B N 1
ATOM 1847 C CA . HIS B 1 77 ? 14.617 12.5 -6.055 1 93.31 77 HIS B CA 1
ATOM 1848 C C . HIS B 1 77 ? 14.711 12.547 -4.531 1 93.31 77 HIS B C 1
ATOM 1850 O O . HIS B 1 77 ? 15.805 12.664 -3.975 1 93.31 77 HIS B O 1
ATOM 1856 N N . LEU B 1 78 ? 13.602 12.328 -3.947 1 94 78 LEU B N 1
ATOM 1857 C CA . LEU B 1 78 ? 13.57 12.531 -2.504 1 94 78 LEU B CA 1
ATOM 1858 C C . LEU B 1 78 ? 13.633 11.195 -1.769 1 94 78 LEU B C 1
ATOM 1860 O O . LEU B 1 78 ? 14.258 11.094 -0.71 1 94 78 LEU B O 1
ATOM 1864 N N . LEU B 1 79 ? 13.039 10.188 -2.363 1 96.44 79 LEU B N 1
ATOM 1865 C CA . LEU B 1 79 ? 12.898 8.938 -1.626 1 96.44 79 LEU B CA 1
ATOM 1866 C C . LEU B 1 79 ? 13.797 7.855 -2.207 1 96.44 79 LEU B C 1
ATOM 1868 O O . LEU B 1 79 ? 13.961 6.789 -1.611 1 96.44 79 LEU B O 1
ATOM 1872 N N . GLY B 1 80 ? 14.336 8.078 -3.426 1 95.75 80 GLY B N 1
ATOM 1873 C CA . GLY B 1 80 ? 15.305 7.16 -3.996 1 95.75 80 GLY B CA 1
ATOM 1874 C C . GLY B 1 80 ? 14.672 5.898 -4.555 1 95.75 80 GLY B C 1
ATOM 1875 O O . GLY B 1 80 ? 15.312 4.844 -4.598 1 95.75 80 GLY B O 1
ATOM 1876 N N . ILE B 1 81 ? 13.391 5.938 -4.84 1 97.38 81 ILE B N 1
ATOM 1877 C CA . ILE B 1 81 ? 12.695 4.797 -5.43 1 97.38 81 ILE B CA 1
ATOM 1878 C C . ILE B 1 81 ? 12.008 5.227 -6.723 1 97.38 81 ILE B C 1
ATOM 1880 O O . ILE B 1 81 ? 11.727 6.414 -6.922 1 97.38 81 ILE B O 1
ATOM 1884 N N . PRO B 1 82 ? 11.781 4.27 -7.656 1 97.38 82 PRO B N 1
ATOM 1885 C CA . PRO B 1 82 ? 11.062 4.633 -8.883 1 97.38 82 PRO B CA 1
ATOM 1886 C C . PRO B 1 82 ? 9.695 5.246 -8.602 1 97.38 82 PRO B C 1
ATOM 1888 O O . PRO B 1 82 ? 9.031 4.863 -7.637 1 97.38 82 PRO B O 1
ATOM 1891 N N . SER B 1 83 ? 9.297 6.121 -9.484 1 96.62 83 SER B N 1
ATOM 1892 C CA . SER B 1 83 ? 8.078 6.914 -9.297 1 96.62 83 SER B CA 1
ATOM 1893 C C . SER B 1 83 ? 6.863 6.016 -9.102 1 96.62 83 SER B C 1
ATOM 1895 O O . SER B 1 83 ? 5.961 6.348 -8.328 1 96.62 83 SER B O 1
ATOM 1897 N N . THR B 1 84 ? 6.844 4.863 -9.711 1 96.12 84 THR B N 1
ATOM 1898 C CA . THR B 1 84 ? 5.723 3.93 -9.68 1 96.12 84 THR B CA 1
ATOM 1899 C C . THR B 1 84 ? 5.461 3.453 -8.25 1 96.12 84 THR B C 1
ATOM 1901 O O . THR B 1 84 ? 4.328 3.107 -7.906 1 96.12 84 THR B O 1
ATOM 1904 N N . TYR B 1 85 ? 6.418 3.547 -7.41 1 97.5 85 TYR B N 1
ATOM 1905 C CA . TYR B 1 85 ? 6.316 2.908 -6.105 1 97.5 85 TYR B CA 1
ATOM 1906 C C . TYR B 1 85 ? 6.176 3.949 -5 1 97.5 85 TYR B C 1
ATOM 1908 O O . TYR B 1 85 ? 6.004 3.602 -3.828 1 97.5 85 TYR B O 1
ATOM 1916 N N . GLY B 1 86 ? 6.223 5.227 -5.379 1 98 86 GLY B N 1
ATOM 1917 C CA . GLY B 1 86 ? 6.156 6.293 -4.391 1 98 86 GLY B CA 1
ATOM 1918 C C . GLY B 1 86 ? 4.891 6.246 -3.553 1 98 86 GLY B C 1
ATOM 1919 O O . GLY B 1 86 ? 4.918 6.559 -2.361 1 98 86 GLY B O 1
ATOM 1920 N N . ILE B 1 87 ? 3.773 5.809 -4.148 1 98.12 87 ILE B N 1
ATOM 1921 C CA . ILE B 1 87 ? 2.475 5.781 -3.488 1 98.12 87 ILE B CA 1
ATOM 1922 C C . ILE B 1 87 ? 2.498 4.773 -2.342 1 98.12 87 ILE B C 1
ATOM 1924 O O . ILE B 1 87 ? 1.768 4.922 -1.359 1 98.12 87 ILE B O 1
ATOM 1928 N N . LEU B 1 88 ? 3.338 3.768 -2.398 1 97.75 88 LEU B N 1
ATOM 1929 C CA . LEU B 1 88 ? 3.463 2.793 -1.319 1 97.75 88 LEU B CA 1
ATOM 1930 C C . LEU B 1 88 ? 4.047 3.441 -0.068 1 97.75 88 LEU B C 1
ATOM 1932 O O . LEU B 1 88 ? 3.602 3.16 1.047 1 97.75 88 LEU B O 1
ATOM 1936 N N . ALA B 1 89 ? 5.047 4.27 -0.299 1 97.5 89 ALA B N 1
ATOM 1937 C CA . ALA B 1 89 ? 5.645 4.969 0.836 1 97.5 89 ALA B CA 1
ATOM 1938 C C . ALA B 1 89 ? 4.629 5.891 1.509 1 97.5 89 ALA B C 1
ATOM 1940 O O . ALA B 1 89 ? 4.578 5.973 2.738 1 97.5 89 ALA B O 1
ATOM 1941 N N . GLU B 1 90 ? 3.812 6.555 0.688 1 97.94 90 GLU B N 1
ATOM 1942 C CA . GLU B 1 90 ? 2.766 7.418 1.226 1 97.94 90 GLU B CA 1
ATOM 1943 C C . GLU B 1 90 ? 1.773 6.621 2.068 1 97.94 90 GLU B C 1
ATOM 1945 O O . GLU B 1 90 ? 1.462 7.008 3.199 1 97.94 90 GLU B O 1
ATOM 1950 N N . ALA B 1 91 ? 1.284 5.555 1.498 1 97.75 91 ALA B N 1
ATOM 1951 C CA . ALA B 1 91 ? 0.308 4.715 2.188 1 97.75 91 ALA B CA 1
ATOM 1952 C C . ALA B 1 91 ? 0.882 4.156 3.486 1 97.75 91 ALA B C 1
ATOM 1954 O O . ALA B 1 91 ? 0.214 4.168 4.523 1 97.75 91 ALA B O 1
ATOM 1955 N N . GLU B 1 92 ? 2.084 3.701 3.396 1 97.19 92 GLU B N 1
ATOM 1956 C CA . GLU B 1 92 ? 2.713 3.09 4.562 1 97.19 92 GLU B CA 1
ATOM 1957 C C . GLU B 1 92 ? 2.992 4.125 5.648 1 97.19 92 GLU B C 1
ATOM 1959 O O . GLU B 1 92 ? 2.773 3.869 6.832 1 97.19 92 GLU B O 1
ATOM 1964 N N . ALA B 1 93 ? 3.518 5.254 5.266 1 98.06 93 ALA B N 1
ATOM 1965 C CA . ALA B 1 93 ? 3.74 6.316 6.242 1 98.06 93 ALA B CA 1
ATOM 1966 C C . ALA B 1 93 ? 2.445 6.676 6.965 1 98.06 93 ALA B C 1
ATOM 1968 O O . ALA B 1 93 ? 2.426 6.805 8.195 1 98.06 93 ALA B O 1
ATOM 1969 N N . ALA B 1 94 ? 1.37 6.824 6.207 1 98.25 94 ALA B N 1
ATOM 1970 C CA . ALA B 1 94 ? 0.071 7.137 6.797 1 98.25 94 ALA B CA 1
ATOM 1971 C C . ALA B 1 94 ? -0.351 6.062 7.797 1 98.25 94 ALA B C 1
ATOM 1973 O O . ALA B 1 94 ? -0.767 6.379 8.914 1 98.25 94 ALA B O 1
ATOM 1974 N N . ALA B 1 95 ? -0.242 4.836 7.414 1 96.81 95 ALA B N 1
ATOM 1975 C CA . ALA B 1 95 ? -0.619 3.723 8.281 1 96.81 95 ALA B CA 1
ATOM 1976 C C . ALA B 1 95 ? 0.206 3.727 9.57 1 96.81 95 ALA B C 1
ATOM 1978 O O . ALA B 1 95 ? -0.328 3.504 10.656 1 96.81 95 ALA B O 1
ATOM 1979 N N . GLN B 1 96 ? 1.479 3.986 9.43 1 96.75 96 GLN B N 1
ATOM 1980 C CA . GLN B 1 96 ? 2.367 3.973 10.586 1 96.75 96 GLN B CA 1
ATOM 1981 C C . GLN B 1 96 ? 2.029 5.102 11.555 1 96.75 96 GLN B C 1
ATOM 1983 O O . GLN B 1 96 ? 2.115 4.93 12.773 1 96.75 96 GLN B O 1
ATOM 1988 N N . ILE B 1 97 ? 1.724 6.223 11.047 1 98.12 97 ILE B N 1
ATOM 1989 C CA . ILE B 1 97 ? 1.354 7.352 11.891 1 98.12 97 ILE B CA 1
ATOM 1990 C C . ILE B 1 97 ? 0.084 7.02 12.672 1 98.12 97 ILE B C 1
ATOM 1992 O O . ILE B 1 97 ? 0.003 7.266 13.875 1 98.12 97 ILE B O 1
ATOM 1996 N N . VAL B 1 98 ? -0.891 6.422 12 1 97.5 98 VAL B N 1
ATOM 1997 C CA . VAL B 1 98 ? -2.139 6.027 12.648 1 97.5 98 VAL B CA 1
ATOM 1998 C C . VAL B 1 98 ? -1.86 4.969 13.711 1 97.5 98 VAL B C 1
ATOM 2000 O O . VAL B 1 98 ? -2.41 5.023 14.812 1 97.5 98 VAL B O 1
ATOM 2003 N N . GLN B 1 99 ? -0.995 4.086 13.414 1 95.94 99 GLN B N 1
ATOM 2004 C CA . GLN B 1 99 ? -0.646 3.039 14.367 1 95.94 99 GLN B CA 1
ATOM 2005 C C . GLN B 1 99 ? 0.056 3.621 15.594 1 95.94 99 GLN B C 1
ATOM 2007 O O . GLN B 1 99 ? -0.116 3.125 16.703 1 95.94 99 GLN B O 1
ATOM 2012 N N . ALA B 1 100 ? 0.847 4.625 15.367 1 96.19 100 ALA B N 1
ATOM 2013 C CA . ALA B 1 100 ? 1.527 5.277 16.484 1 96.19 100 ALA B CA 1
ATOM 2014 C C . ALA B 1 100 ? 0.523 5.875 17.469 1 96.19 100 ALA B C 1
ATOM 2016 O O . ALA B 1 100 ? 0.846 6.102 18.641 1 96.19 100 ALA B O 1
ATOM 2017 N N . ALA B 1 101 ? -0.633 6.152 16.984 1 96.56 101 ALA B N 1
ATOM 2018 C CA . ALA B 1 101 ? -1.704 6.66 17.844 1 96.56 101 ALA B CA 1
ATOM 2019 C C . ALA B 1 101 ? -2.422 5.52 18.547 1 96.56 101 ALA B C 1
ATOM 2021 O O . ALA B 1 101 ? -3.406 5.742 19.266 1 96.56 101 ALA B O 1
ATOM 2022 N N . GLY B 1 102 ? -1.994 4.227 18.344 1 94.44 102 GLY B N 1
ATOM 2023 C CA . GLY B 1 102 ? -2.559 3.07 19.016 1 94.44 102 GLY B CA 1
ATOM 2024 C C . GLY B 1 102 ? -3.742 2.465 18.281 1 94.44 102 GLY B C 1
ATOM 2025 O O . GLY B 1 102 ? -4.496 1.68 18.859 1 94.44 102 GLY B O 1
ATOM 2026 N N . LEU B 1 103 ? -3.932 2.863 17.047 1 92.38 103 LEU B N 1
ATOM 2027 C CA . LEU B 1 103 ? -5.047 2.371 16.25 1 92.38 103 LEU B CA 1
ATOM 2028 C C . LEU B 1 103 ? -4.582 1.283 15.281 1 92.38 103 LEU B C 1
ATOM 2030 O O . LEU B 1 103 ? -3.447 1.313 14.797 1 92.38 103 LEU B O 1
ATOM 2034 N N . ASP B 1 104 ? -5.43 0.347 15.047 1 88.94 104 ASP B N 1
ATOM 2035 C CA . ASP B 1 104 ? -5.152 -0.645 14.016 1 88.94 104 ASP B CA 1
ATOM 2036 C C . ASP B 1 104 ? -5.414 -0.076 12.617 1 88.94 104 ASP B C 1
ATOM 2038 O O . ASP B 1 104 ? -6.547 0.271 12.289 1 88.94 104 ASP B O 1
ATOM 2042 N N . ALA B 1 105 ? -4.469 -0.046 11.812 1 86.25 105 ALA B N 1
ATOM 2043 C CA . ALA B 1 105 ? -4.59 0.571 10.5 1 86.25 105 ALA B CA 1
ATOM 2044 C C . ALA B 1 105 ? -5.305 -0.357 9.523 1 86.25 105 ALA B C 1
ATOM 2046 O O . ALA B 1 105 ? -6.074 0.099 8.672 1 86.25 105 ALA B O 1
ATOM 2047 N N . GLY B 1 106 ? -5.043 -1.702 9.672 1 86.75 106 GLY B N 1
ATOM 2048 C CA . GLY B 1 106 ? -5.637 -2.639 8.734 1 86.75 106 GLY B CA 1
ATOM 2049 C C . GLY B 1 106 ? -5.094 -2.49 7.324 1 86.75 106 GLY B C 1
ATOM 2050 O O . GLY B 1 106 ? -3.879 -2.502 7.117 1 86.75 106 GLY B O 1
ATOM 2051 N N . SER B 1 107 ? -6.043 -2.273 6.348 1 90.06 107 SER B N 1
ATOM 2052 C CA . SER B 1 107 ? -5.68 -2.055 4.949 1 90.06 107 SER B CA 1
ATOM 2053 C C . SER B 1 107 ? -5.051 -0.681 4.75 1 90.06 107 SER B C 1
ATOM 2055 O O . SER B 1 107 ? -5.508 0.306 5.332 1 90.06 107 SER B O 1
ATOM 2057 N N . PRO B 1 108 ? -4.051 -0.587 3.877 1 90.25 108 PRO B N 1
ATOM 2058 C CA . PRO B 1 108 ? -3.344 0.676 3.656 1 90.25 108 PRO B CA 1
ATOM 2059 C C . PRO B 1 108 ? -4.258 1.784 3.141 1 90.25 108 PRO B C 1
ATOM 2061 O O . PRO B 1 108 ? -3.895 2.961 3.184 1 90.25 108 PRO B O 1
ATOM 2064 N N . PHE B 1 109 ? -5.379 1.471 2.623 1 92.56 109 PHE B N 1
ATOM 2065 C CA . PHE B 1 109 ? -6.32 2.492 2.176 1 92.56 109 PHE B CA 1
ATOM 2066 C C . PHE B 1 109 ? -7.719 2.209 2.711 1 92.56 109 PHE B C 1
ATOM 2068 O O . PHE B 1 109 ? -8.719 2.504 2.045 1 92.56 109 PHE B O 1
ATOM 2075 N N . GLY B 1 110 ? -7.672 1.607 3.92 1 91.38 110 GLY B N 1
ATOM 2076 C CA . GLY B 1 110 ? -8.93 1.342 4.598 1 91.38 110 GLY B CA 1
ATOM 2077 C C . GLY B 1 110 ? -9.492 2.557 5.312 1 91.38 110 GLY B C 1
ATOM 2078 O O . GLY B 1 110 ? -8.805 3.572 5.453 1 91.38 110 GLY B O 1
ATOM 2079 N N . LEU B 1 111 ? -10.672 2.395 5.723 1 92.06 111 LEU B N 1
ATOM 2080 C CA . LEU B 1 111 ? -11.383 3.459 6.422 1 92.06 111 LEU B CA 1
ATOM 2081 C C . LEU B 1 111 ? -10.68 3.811 7.73 1 92.06 111 LEU B C 1
ATOM 2083 O O . LEU B 1 111 ? -10.656 4.977 8.133 1 92.06 111 LEU B O 1
ATOM 2087 N N . ALA B 1 112 ? -10.094 2.85 8.352 1 92.94 112 ALA B N 1
ATOM 2088 C CA . ALA B 1 112 ? -9.438 3.057 9.641 1 92.94 112 ALA B CA 1
ATOM 2089 C C . ALA B 1 112 ? -8.289 4.059 9.508 1 92.94 112 ALA B C 1
ATOM 2091 O O . ALA B 1 112 ? -8.117 4.926 10.367 1 92.94 112 ALA B O 1
ATOM 2092 N N . VAL B 1 113 ? -7.559 3.99 8.453 1 96.12 113 VAL B N 1
ATOM 2093 C CA . VAL B 1 113 ? -6.438 4.906 8.25 1 96.12 113 VAL B CA 1
ATOM 2094 C C . VAL B 1 113 ? -6.965 6.312 7.98 1 96.12 113 VAL B C 1
ATOM 2096 O O . VAL B 1 113 ? -6.477 7.289 8.555 1 96.12 113 VAL B O 1
ATOM 2099 N N . ALA B 1 114 ? -7.949 6.402 7.133 1 95.06 114 ALA B N 1
ATOM 2100 C CA . ALA B 1 114 ? -8.539 7.695 6.809 1 95.06 114 ALA B CA 1
ATOM 2101 C C . ALA B 1 114 ? -9.07 8.391 8.062 1 95.06 114 ALA B C 1
ATOM 2103 O O . ALA B 1 114 ? -8.766 9.555 8.305 1 95.06 114 ALA B O 1
ATOM 2104 N N . GLN B 1 115 ? -9.789 7.648 8.852 1 94.94 115 GLN B N 1
ATOM 2105 C CA . GLN B 1 115 ? -10.375 8.203 10.07 1 94.94 115 GLN B CA 1
ATOM 2106 C C . GLN B 1 115 ? -9.297 8.523 11.094 1 94.94 115 GLN B C 1
ATOM 2108 O O . GLN B 1 115 ? -9.383 9.531 11.805 1 94.94 115 GLN B O 1
ATOM 2113 N N . GLY B 1 116 ? -8.344 7.645 11.18 1 96.81 116 GLY B N 1
ATOM 2114 C CA . GLY B 1 116 ? -7.223 7.902 12.078 1 96.81 116 GLY B CA 1
ATOM 2115 C C . GLY B 1 116 ? -6.484 9.188 11.75 1 96.81 116 GLY B C 1
ATOM 2116 O O . GLY B 1 116 ? -6.188 9.984 12.648 1 96.81 116 GLY B O 1
ATOM 2117 N N . LEU B 1 117 ? -6.227 9.383 10.492 1 97.19 117 LEU B N 1
ATOM 2118 C CA . LEU B 1 117 ? -5.543 10.594 10.07 1 97.19 117 LEU B CA 1
ATOM 2119 C C . LEU B 1 117 ? -6.383 11.828 10.391 1 97.19 117 LEU B C 1
ATOM 2121 O O . LEU B 1 117 ? -5.852 12.844 10.859 1 97.19 117 LEU B O 1
ATOM 2125 N N . ALA B 1 118 ? -7.656 11.727 10.094 1 94.81 118 ALA B N 1
ATOM 2126 C CA . ALA B 1 118 ? -8.562 12.828 10.398 1 94.81 118 ALA B CA 1
ATOM 2127 C C . ALA B 1 118 ? -8.539 13.164 11.891 1 94.81 118 ALA B C 1
ATOM 2129 O O . ALA B 1 118 ? -8.523 14.336 12.273 1 94.81 118 ALA B O 1
ATOM 2130 N N . GLY B 1 119 ? -8.547 12.141 12.695 1 96.25 119 GLY B N 1
ATOM 2131 C CA . GLY B 1 119 ? -8.469 12.344 14.133 1 96.25 119 GLY B CA 1
ATOM 2132 C C . GLY B 1 119 ? -7.164 12.969 14.578 1 96.25 119 GLY B C 1
ATOM 2133 O O . GLY B 1 119 ? -7.156 13.859 15.43 1 96.25 119 GLY B O 1
ATOM 2134 N N . ILE B 1 120 ? -6.117 12.531 14.031 1 97.56 120 ILE B N 1
ATOM 2135 C CA . ILE B 1 120 ? -4.789 13.031 14.383 1 97.56 120 ILE B CA 1
ATOM 2136 C C . ILE B 1 120 ? -4.668 14.5 13.984 1 97.56 120 ILE B C 1
ATOM 2138 O O . ILE B 1 120 ? -4.078 15.297 14.711 1 97.56 120 ILE B O 1
ATOM 2142 N N . GLU B 1 121 ? -5.234 14.859 12.898 1 95.94 121 GLU B N 1
ATOM 2143 C CA . GLU B 1 121 ? -5.137 16.234 12.406 1 95.94 121 GLU B CA 1
ATOM 2144 C C . GLU B 1 121 ? -5.867 17.203 13.32 1 95.94 121 GLU B C 1
ATOM 2146 O O . GLU B 1 121 ? -5.656 18.406 13.25 1 95.94 121 GLU B O 1
ATOM 2151 N N . GLN B 1 122 ? -6.754 16.688 14.148 1 96 122 GLN B N 1
ATOM 2152 C CA . GLN B 1 122 ? -7.496 17.547 15.07 1 96 122 GLN B CA 1
ATOM 2153 C C . GLN B 1 122 ? -6.688 17.812 16.344 1 96 122 GLN B C 1
ATOM 2155 O O . GLN B 1 122 ? -7.062 18.656 17.156 1 96 122 GLN B O 1
ATOM 2160 N N . LEU B 1 123 ? -5.59 17.188 16.5 1 97.44 123 LEU B N 1
ATOM 2161 C CA . LEU B 1 123 ? -4.727 17.375 17.656 1 97.44 123 LEU B CA 1
ATOM 2162 C C . LEU B 1 123 ? -3.834 18.594 17.484 1 97.44 123 LEU B C 1
ATOM 2164 O O . LEU B 1 123 ? -3.594 19.047 16.359 1 97.44 123 LEU B O 1
ATOM 2168 N N . PRO B 1 124 ? -3.391 19.156 18.625 1 97.25 124 PRO B N 1
ATOM 2169 C CA . PRO B 1 124 ? -2.354 20.188 18.5 1 97.25 124 PRO B CA 1
ATOM 2170 C C . PRO B 1 124 ? -1.135 19.703 17.719 1 97.25 124 PRO B C 1
ATOM 2172 O O . PRO B 1 124 ? -0.772 18.516 17.812 1 97.25 124 PRO B O 1
ATOM 2175 N N . VAL B 1 125 ? -0.506 20.609 17.016 1 97.12 125 VAL B N 1
ATOM 2176 C CA . VAL B 1 125 ? 0.563 20.25 16.078 1 97.12 125 VAL B CA 1
ATOM 2177 C C . VAL B 1 125 ? 1.682 19.531 16.828 1 97.12 125 VAL B C 1
ATOM 2179 O O . VAL B 1 125 ? 2.309 18.625 16.281 1 97.12 125 VAL B O 1
ATOM 2182 N N . GLU B 1 126 ? 1.979 19.922 18.078 1 97.06 126 GLU B N 1
ATOM 2183 C CA . GLU B 1 126 ? 3.043 19.281 18.844 1 97.06 126 GLU B CA 1
ATOM 2184 C C . GLU B 1 126 ? 2.75 17.797 19.078 1 97.06 126 GLU B C 1
ATOM 2186 O O . GLU B 1 126 ? 3.66 16.969 19.047 1 97.06 126 GLU B O 1
ATOM 2191 N N . GLN B 1 127 ? 1.519 17.516 19.281 1 97.94 127 GLN B N 1
ATOM 2192 C CA . GLN B 1 127 ? 1.119 16.125 19.484 1 97.94 127 GLN B CA 1
ATOM 2193 C C . GLN B 1 127 ? 1.192 15.344 18.172 1 97.94 127 GLN B C 1
ATOM 2195 O O . GLN B 1 127 ? 1.579 14.172 18.172 1 97.94 127 GLN B O 1
ATOM 2200 N N . GLN B 1 128 ? 0.806 16.031 17.094 1 98.44 128 GLN B N 1
ATOM 2201 C CA . GLN B 1 128 ? 0.947 15.391 15.797 1 98.44 128 GLN B CA 1
ATOM 2202 C C . GLN B 1 128 ? 2.404 15.039 15.508 1 98.44 128 GLN B C 1
ATOM 2204 O O . GLN B 1 128 ? 2.707 13.922 15.086 1 98.44 128 GLN B O 1
ATOM 2209 N N . GLN B 1 129 ? 3.268 15.969 15.781 1 98.25 129 GLN B N 1
ATOM 2210 C CA . GLN B 1 129 ? 4.695 15.758 15.57 1 98.25 129 GLN B CA 1
ATOM 2211 C C . GLN B 1 129 ? 5.207 14.586 16.406 1 98.25 129 GLN B C 1
ATOM 2213 O O . GLN B 1 129 ? 6.023 13.789 15.938 1 98.25 129 GLN B O 1
ATOM 2218 N N . GLN B 1 130 ? 4.715 14.492 17.578 1 98.06 130 GLN B N 1
ATOM 2219 C CA . GLN B 1 130 ? 5.117 13.391 18.453 1 98.06 130 GLN B CA 1
ATOM 2220 C C . GLN B 1 130 ? 4.668 12.047 17.891 1 98.06 130 GLN B C 1
ATOM 2222 O O . GLN B 1 130 ? 5.402 11.062 17.953 1 98.06 130 GLN B O 1
ATOM 2227 N N . LEU B 1 131 ? 3.498 12.023 17.359 1 98.5 131 LEU B N 1
ATOM 2228 C CA . LEU B 1 131 ? 2.986 10.789 16.781 1 98.5 131 LEU B CA 1
ATOM 2229 C C . LEU B 1 131 ? 3.811 10.391 15.555 1 98.5 131 LEU B C 1
ATOM 2231 O O . LEU B 1 131 ? 4.148 9.211 15.391 1 98.5 131 LEU B O 1
ATOM 2235 N N . VAL B 1 132 ? 4.133 11.367 14.695 1 98.69 132 VAL B N 1
ATOM 2236 C CA . VAL B 1 132 ? 4.941 11.086 13.516 1 98.69 132 VAL B CA 1
ATOM 2237 C C . VAL B 1 132 ? 6.328 10.602 13.945 1 98.69 132 VAL B C 1
ATOM 2239 O O . VAL B 1 132 ? 6.848 9.625 13.398 1 98.69 132 VAL B O 1
ATOM 2242 N N . ARG B 1 133 ? 6.91 11.258 14.914 1 98 133 ARG B N 1
ATOM 2243 C CA . ARG B 1 133 ? 8.211 10.852 15.438 1 98 133 ARG B CA 1
ATOM 2244 C C . ARG B 1 133 ? 8.148 9.445 16.016 1 98 133 ARG B C 1
ATOM 2246 O O . ARG B 1 133 ? 9.062 8.641 15.812 1 98 133 ARG B O 1
ATOM 2253 N N . GLY B 1 134 ? 7.066 9.172 16.781 1 97.5 134 GLY B N 1
ATOM 2254 C CA . GLY B 1 134 ? 6.875 7.832 17.312 1 97.5 134 GLY B CA 1
ATOM 2255 C C . GLY B 1 134 ? 6.746 6.773 16.234 1 97.5 134 GLY B C 1
ATOM 2256 O O . GLY B 1 134 ? 7.289 5.676 16.359 1 97.5 134 GLY B O 1
ATOM 2257 N N . ALA B 1 135 ? 6.059 7.125 15.211 1 97.81 135 ALA B N 1
ATOM 2258 C CA . ALA B 1 135 ? 5.914 6.223 14.07 1 97.81 135 ALA B CA 1
ATOM 2259 C C . ALA B 1 135 ? 7.266 5.918 13.438 1 97.81 135 ALA B C 1
ATOM 2261 O O . ALA B 1 135 ? 7.582 4.758 13.156 1 97.81 135 ALA B O 1
ATOM 2262 N N . ALA B 1 136 ? 8.023 6.992 13.188 1 97.69 136 ALA B N 1
ATOM 2263 C CA . ALA B 1 136 ? 9.336 6.832 12.57 1 97.69 136 ALA B CA 1
ATOM 2264 C C . ALA B 1 136 ? 10.234 5.949 13.43 1 97.69 136 ALA B C 1
ATOM 2266 O O . ALA B 1 136 ? 10.922 5.062 12.914 1 97.69 136 ALA B O 1
ATOM 2267 N N . ARG B 1 137 ? 10.234 6.109 14.695 1 96.12 137 ARG B N 1
ATOM 2268 C CA . ARG B 1 137 ? 11.078 5.344 15.609 1 96.12 137 ARG B CA 1
ATOM 2269 C C . ARG B 1 137 ? 10.688 3.871 15.609 1 96.12 137 ARG B C 1
ATOM 2271 O O . ARG B 1 137 ? 11.547 2.996 15.508 1 96.12 137 ARG B O 1
ATOM 2278 N N . ARG B 1 138 ? 9.445 3.637 15.719 1 94 138 ARG B N 1
ATOM 2279 C CA . ARG B 1 138 ? 8.969 2.258 15.711 1 94 138 ARG B CA 1
ATOM 2280 C C . ARG B 1 138 ? 9.273 1.583 14.375 1 94 138 ARG B C 1
ATOM 2282 O O . ARG B 1 138 ? 9.68 0.42 14.336 1 94 138 ARG B O 1
ATOM 2289 N N . TYR B 1 139 ? 9.008 2.373 13.359 1 94.81 139 TYR B N 1
ATOM 2290 C CA . TYR B 1 139 ? 9.188 1.841 12.008 1 94.81 139 TYR B CA 1
ATOM 2291 C C . TYR B 1 139 ? 10.648 1.504 11.742 1 94.81 139 TYR B C 1
ATOM 2293 O O . TYR B 1 139 ? 10.945 0.545 11.031 1 94.81 139 TYR B O 1
ATOM 2301 N N . ALA B 1 140 ? 11.523 2.217 12.281 1 92.88 140 ALA B N 1
ATOM 2302 C CA . ALA B 1 140 ? 12.953 2.02 12.086 1 92.88 140 ALA B CA 1
ATOM 2303 C C . ALA B 1 140 ? 13.414 0.704 12.703 1 92.88 140 ALA B C 1
ATOM 2305 O O . ALA B 1 140 ? 14.375 0.092 12.234 1 92.88 140 ALA B O 1
ATOM 2306 N N . VAL B 1 141 ? 12.703 0.25 13.727 1 87.5 141 VAL B N 1
ATOM 2307 C CA . VAL B 1 141 ? 13.109 -0.963 14.422 1 87.5 141 VAL B CA 1
ATOM 2308 C C . VAL B 1 141 ? 12.523 -2.188 13.727 1 87.5 141 VAL B C 1
ATOM 2310 O O . VAL B 1 141 ? 13.07 -3.287 13.82 1 87.5 141 VAL B O 1
ATOM 2313 N N . THR B 1 142 ? 11.391 -2.066 13.07 1 73.75 142 THR B N 1
ATOM 2314 C CA . THR B 1 142 ? 10.734 -3.197 12.422 1 73.75 142 THR B CA 1
ATOM 2315 C C . THR B 1 142 ? 11.297 -3.428 11.023 1 73.75 142 THR B C 1
ATOM 2317 O O . THR B 1 142 ? 10.672 -4.094 10.195 1 73.75 142 THR B O 1
ATOM 2320 N N . ALA B 1 143 ? 12.477 -2.93 10.742 1 62.38 143 ALA B N 1
ATOM 2321 C CA . ALA B 1 143 ? 13.109 -3.08 9.438 1 62.38 143 ALA B CA 1
ATOM 2322 C C . ALA B 1 143 ? 13.148 -4.543 9.008 1 62.38 143 ALA B C 1
ATOM 2324 O O . ALA B 1 143 ? 13.281 -5.438 9.844 1 62.38 143 ALA B O 1
ATOM 2325 N N . PRO B 1 144 ? 12.57 -4.812 7.746 1 60.69 144 PRO B N 1
ATOM 2326 C CA . PRO B 1 144 ? 12.586 -6.195 7.262 1 60.69 144 PRO B CA 1
ATOM 2327 C C . PRO B 1 144 ? 13.945 -6.863 7.434 1 60.69 144 PRO B C 1
ATOM 2329 O O . PRO B 1 144 ? 14.984 -6.211 7.293 1 60.69 144 PRO B O 1
ATOM 2332 N N . SER B 1 145 ? 14.031 -7.719 8.469 1 53 145 SER B N 1
ATOM 2333 C CA . SER B 1 145 ? 15.234 -8.539 8.586 1 53 145 SER B CA 1
ATOM 2334 C C . SER B 1 145 ? 15.758 -8.961 7.219 1 53 145 SER B C 1
ATOM 2336 O O . SER B 1 145 ? 14.977 -9.328 6.336 1 53 145 SER B O 1
ATOM 2338 N N . ARG B 1 146 ? 16.766 -8.312 6.723 1 50.31 146 ARG B N 1
ATOM 2339 C CA . ARG B 1 146 ? 17.469 -8.898 5.582 1 50.31 146 ARG B CA 1
ATOM 2340 C C . ARG B 1 146 ? 17.359 -10.422 5.613 1 50.31 146 ARG B C 1
ATOM 2342 O O . ARG B 1 146 ? 17.438 -11.039 6.68 1 50.31 146 ARG B O 1
ATOM 2349 N N . SER B 1 147 ? 16.438 -10.961 4.922 1 43.44 147 SER B N 1
ATOM 2350 C CA . SER B 1 147 ? 16.609 -12.406 4.844 1 43.44 147 SER B CA 1
ATOM 2351 C C . SER B 1 147 ? 18.094 -12.773 4.887 1 43.44 147 SER B C 1
ATOM 2353 O O . SER B 1 147 ? 18.875 -12.32 4.051 1 43.44 147 SER B O 1
ATOM 2355 N N . THR B 1 148 ? 18.641 -12.758 6.09 1 40.28 148 THR B N 1
ATOM 2356 C CA . THR B 1 148 ? 19.906 -13.469 6.094 1 40.28 148 THR B CA 1
ATOM 2357 C C . THR B 1 148 ? 19.828 -14.734 5.242 1 40.28 148 THR B C 1
ATOM 2359 O O . THR B 1 148 ? 19.219 -15.727 5.652 1 40.28 148 THR B O 1
ATOM 2362 N N . ASN B 1 149 ? 19.375 -14.594 4.086 1 38.19 149 ASN B N 1
ATOM 2363 C CA . ASN B 1 149 ? 19.625 -15.828 3.35 1 38.19 149 ASN B CA 1
ATOM 2364 C C . ASN B 1 149 ? 20.953 -16.469 3.768 1 38.19 149 ASN B C 1
ATOM 2366 O O . ASN B 1 149 ? 22 -15.836 3.703 1 38.19 149 ASN B O 1
ATOM 2370 N N . PRO B 1 150 ? 20.906 -17.422 4.594 1 39.34 150 PRO B N 1
ATOM 2371 C CA . PRO B 1 150 ? 22.203 -18.062 4.844 1 39.34 150 PRO B CA 1
ATOM 2372 C C . PRO B 1 150 ? 23 -18.312 3.562 1 39.34 150 PRO B C 1
ATOM 2374 O O . PRO B 1 150 ? 22.406 -18.594 2.514 1 39.34 150 PRO B O 1
ATOM 2377 N N . PRO B 1 151 ? 24.125 -17.734 3.422 1 38.97 151 PRO B N 1
ATOM 2378 C CA . PRO B 1 151 ? 24.922 -18.016 2.223 1 38.97 151 PRO B CA 1
ATOM 2379 C C . PRO B 1 151 ? 24.734 -19.438 1.705 1 38.97 151 PRO B C 1
ATOM 2381 O O . PRO B 1 151 ? 24.516 -20.359 2.494 1 38.97 151 PRO B O 1
ATOM 2384 N N . ALA B 1 152 ? 24.156 -19.625 0.564 1 42.69 152 ALA B N 1
ATOM 2385 C CA . ALA B 1 152 ? 24.094 -20.953 -0.038 1 42.69 152 ALA B CA 1
ATOM 2386 C C . ALA B 1 152 ? 25.297 -21.797 0.384 1 42.69 152 ALA B C 1
ATOM 2388 O O . ALA B 1 152 ? 26.422 -21.312 0.453 1 42.69 152 ALA B O 1
ATOM 2389 N N . ALA B 1 153 ? 25.125 -22.812 1.251 1 43.06 153 ALA B N 1
ATOM 2390 C CA . ALA B 1 153 ? 26.219 -23.703 1.588 1 43.06 153 ALA B CA 1
ATOM 2391 C C . ALA B 1 153 ? 27.062 -24.031 0.355 1 43.06 153 ALA B C 1
ATOM 2393 O O . ALA B 1 153 ? 26.531 -24.172 -0.748 1 43.06 153 ALA B O 1
ATOM 2394 N N . PRO B 1 154 ? 28.344 -23.734 0.291 1 43.47 154 PRO B N 1
ATOM 2395 C CA . PRO B 1 154 ? 29.156 -24.078 -0.883 1 43.47 154 PRO B CA 1
ATOM 2396 C C . PRO B 1 154 ? 28.844 -25.484 -1.42 1 43.47 154 PRO B C 1
ATOM 2398 O O . PRO B 1 154 ? 28.531 -26.391 -0.646 1 43.47 154 PRO B O 1
ATOM 2401 N N . ALA B 1 155 ? 28.391 -25.641 -2.592 1 50.12 155 ALA B N 1
ATOM 2402 C CA . ALA B 1 155 ? 28.156 -26.938 -3.24 1 50.12 155 ALA B CA 1
ATOM 2403 C C . ALA B 1 155 ? 29.234 -27.953 -2.848 1 50.12 155 ALA B C 1
ATOM 2405 O O . ALA B 1 155 ? 30.422 -27.625 -2.783 1 50.12 155 ALA B O 1
ATOM 2406 N N . ARG B 1 156 ? 28.953 -28.938 -2.021 1 50.84 156 ARG B N 1
ATOM 2407 C CA . ARG B 1 156 ? 29.922 -29.984 -1.71 1 50.84 156 ARG B CA 1
ATOM 2408 C C . ARG B 1 156 ? 30.609 -30.484 -2.971 1 50.84 156 ARG B C 1
ATOM 2410 O O . ARG B 1 156 ? 29.953 -30.781 -3.971 1 50.84 156 ARG B O 1
ATOM 2417 N N . PRO B 1 157 ? 31.922 -30.281 -3.107 1 52.72 157 PRO B N 1
ATOM 2418 C CA . PRO B 1 157 ? 32.656 -30.797 -4.273 1 52.72 157 PRO B CA 1
ATOM 2419 C C . PRO B 1 157 ? 32.281 -32.25 -4.602 1 52.72 157 PRO B C 1
ATOM 2421 O O . PRO B 1 157 ? 32 -33.031 -3.695 1 52.72 157 PRO B O 1
ATOM 2424 N N . ALA B 1 158 ? 31.719 -32.625 -5.719 1 55.09 158 ALA B N 1
ATOM 2425 C CA . ALA B 1 158 ? 31.391 -33.969 -6.18 1 55.09 158 ALA B CA 1
ATOM 2426 C C . ALA B 1 158 ? 32.5 -34.938 -5.832 1 55.09 158 ALA B C 1
ATOM 2428 O O . ALA B 1 158 ? 33.688 -34.594 -5.883 1 55.09 158 ALA B O 1
ATOM 2429 N N . PRO B 1 159 ? 32.281 -35.906 -5 1 52.97 159 PRO B N 1
ATOM 2430 C CA . PRO B 1 159 ? 33.344 -36.875 -4.707 1 52.97 159 PRO B CA 1
ATOM 2431 C C . PRO B 1 159 ? 34.094 -37.312 -5.957 1 52.97 159 PRO B C 1
ATOM 2433 O O . PRO B 1 159 ? 33.5 -37.438 -7.031 1 52.97 159 PRO B O 1
ATOM 2436 N N . ARG B 1 160 ? 35.375 -36.875 -6.16 1 51.22 160 ARG B N 1
ATOM 2437 C CA . ARG B 1 160 ? 36.281 -37.344 -7.23 1 51.22 160 ARG B CA 1
ATOM 2438 C C . ARG B 1 160 ? 36.219 -38.844 -7.406 1 51.22 160 ARG B C 1
ATOM 2440 O O . ARG B 1 160 ? 36.469 -39.594 -6.461 1 51.22 160 ARG B O 1
ATOM 2447 N N . ARG B 1 161 ? 35.438 -39.406 -8.242 1 50.66 161 ARG B N 1
ATOM 2448 C CA . ARG B 1 161 ? 35.531 -40.844 -8.586 1 50.66 161 ARG B CA 1
ATOM 2449 C C . ARG B 1 161 ? 37 -41.25 -8.766 1 50.66 161 ARG B C 1
ATOM 2451 O O . ARG B 1 161 ? 37.719 -40.656 -9.594 1 50.66 161 ARG B O 1
ATOM 2458 N N . SER B 1 162 ? 37.688 -41.625 -7.676 1 48.78 162 SER B N 1
ATOM 2459 C CA . SER B 1 162 ? 38.969 -42.281 -7.84 1 48.78 162 SER B CA 1
ATOM 2460 C C . SER B 1 162 ? 38.938 -43.281 -9.008 1 48.78 162 SER B C 1
ATOM 2462 O O . SER B 1 162 ? 38.062 -44.125 -9.094 1 48.78 162 SER B O 1
ATOM 2464 N N . ARG B 1 163 ? 39.625 -43 -10.172 1 44.19 163 ARG B N 1
ATOM 2465 C CA . ARG B 1 163 ? 40 -44.094 -11.062 1 44.19 163 ARG B CA 1
ATOM 2466 C C . ARG B 1 163 ? 40.812 -45.156 -10.32 1 44.19 163 ARG B C 1
ATOM 2468 O O . ARG B 1 163 ? 41.625 -44.812 -9.469 1 44.19 163 ARG B O 1
#